Protein AF-A0A7M4A4P8-F1 (afdb_monomer)

Structure (mmCIF, N/CA/C/O backbone):
data_AF-A0A7M4A4P8-F1
#
_entry.id   AF-A0A7M4A4P8-F1
#
loop_
_atom_site.group_PDB
_atom_site.id
_atom_site.type_symbol
_atom_site.label_atom_id
_atom_site.label_alt_id
_atom_site.label_comp_id
_atom_site.label_asym_id
_atom_site.label_entity_id
_atom_site.label_seq_id
_atom_site.pdbx_PDB_ins_code
_atom_site.Cartn_x
_atom_site.Cartn_y
_atom_site.Cartn_z
_atom_site.occupancy
_atom_site.B_iso_or_equiv
_atom_site.auth_seq_id
_atom_site.auth_comp_id
_atom_site.auth_asym_id
_atom_site.auth_atom_id
_atom_site.pdbx_PDB_model_num
ATOM 1 N N . MET A 1 1 ? 19.302 17.630 -43.614 1.00 51.66 1 MET A N 1
ATOM 2 C CA . MET A 1 1 ? 19.134 16.888 -42.346 1.00 51.66 1 MET A CA 1
ATOM 3 C C . MET A 1 1 ? 17.938 15.972 -42.506 1.00 51.66 1 MET A C 1
ATOM 5 O O . MET A 1 1 ? 16.911 16.423 -42.984 1.00 51.66 1 MET A O 1
ATOM 9 N N . SER A 1 2 ? 18.092 14.691 -42.199 1.00 60.69 2 SER A N 1
ATOM 10 C CA . SER A 1 2 ? 16.997 13.714 -42.150 1.00 60.69 2 SER A CA 1
ATOM 11 C C . SER A 1 2 ? 16.002 14.070 -41.037 1.00 60.69 2 SER A C 1
ATOM 13 O O . SER A 1 2 ? 16.443 14.353 -39.924 1.00 60.69 2 SER A O 1
ATOM 15 N N . GLU A 1 3 ? 14.698 14.043 -41.323 1.00 69.69 3 GLU A N 1
ATOM 16 C CA . GLU A 1 3 ? 13.642 14.359 -40.349 1.00 69.69 3 GLU A CA 1
ATOM 17 C C . GLU A 1 3 ? 13.653 13.395 -39.151 1.00 69.69 3 GLU A C 1
ATOM 19 O O . GLU A 1 3 ? 13.745 12.174 -39.310 1.00 69.69 3 GLU A O 1
ATOM 24 N N . ILE A 1 4 ? 13.551 13.948 -37.939 1.00 71.44 4 ILE A N 1
ATOM 25 C CA . ILE A 1 4 ? 13.450 13.174 -36.697 1.00 71.44 4 ILE A CA 1
ATOM 26 C C . ILE A 1 4 ? 11.991 12.739 -36.529 1.00 71.44 4 ILE A C 1
ATOM 28 O O . ILE A 1 4 ? 11.091 13.575 -36.445 1.00 71.44 4 ILE A O 1
ATOM 32 N N . LYS A 1 5 ? 11.753 11.425 -36.483 1.00 74.25 5 LYS A N 1
ATOM 33 C CA . LYS A 1 5 ? 10.412 10.851 -36.317 1.00 74.25 5 LYS A CA 1
ATOM 34 C C . LYS A 1 5 ? 10.069 10.729 -34.830 1.00 74.25 5 LYS A C 1
ATOM 36 O O . LYS A 1 5 ? 10.803 10.086 -34.083 1.00 74.25 5 LYS A O 1
ATOM 41 N N . PHE A 1 6 ? 8.939 11.302 -34.428 1.00 75.44 6 PHE A N 1
ATOM 42 C CA . PHE A 1 6 ? 8.407 11.244 -33.061 1.00 75.44 6 PHE A CA 1
ATOM 43 C C . PHE A 1 6 ? 7.234 10.261 -32.974 1.00 75.44 6 PHE A C 1
ATOM 45 O O . PHE A 1 6 ? 6.505 10.081 -33.954 1.00 75.44 6 PHE A O 1
ATOM 52 N N . ARG A 1 7 ? 7.026 9.630 -31.812 1.00 73.69 7 ARG A N 1
ATOM 53 C CA . ARG A 1 7 ? 5.779 8.895 -31.533 1.00 73.69 7 ARG A CA 1
ATOM 54 C C . ARG A 1 7 ? 4.664 9.877 -31.170 1.00 73.69 7 ARG A C 1
ATOM 56 O O . ARG A 1 7 ? 4.931 10.985 -30.720 1.00 73.69 7 ARG A O 1
ATOM 63 N N . LYS A 1 8 ? 3.404 9.463 -31.341 1.00 73.75 8 LYS A N 1
ATOM 64 C CA . LYS A 1 8 ? 2.237 10.300 -31.000 1.00 73.75 8 LYS A CA 1
ATOM 65 C C . LYS A 1 8 ? 2.148 10.636 -29.503 1.00 73.75 8 LYS A C 1
ATOM 67 O O . LYS A 1 8 ? 1.607 11.680 -29.172 1.00 73.75 8 LYS A O 1
ATOM 72 N N . SER A 1 9 ? 2.682 9.773 -28.637 1.00 71.81 9 SER A N 1
ATOM 73 C CA . SER A 1 9 ? 2.728 9.954 -27.181 1.00 71.81 9 SER A CA 1
ATOM 74 C C . SER A 1 9 ? 3.993 10.658 -26.675 1.00 71.81 9 SER A C 1
ATOM 76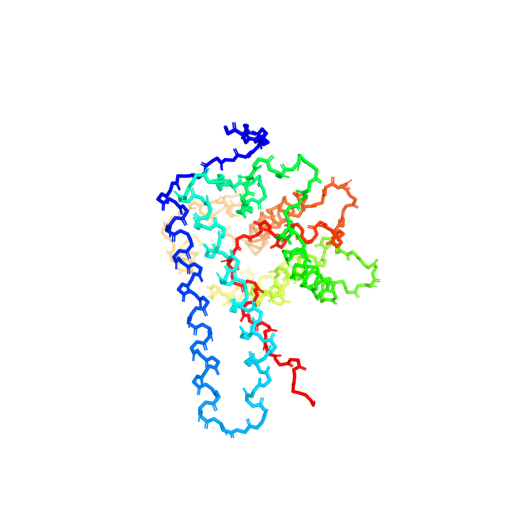 O O . SER A 1 9 ? 4.110 10.891 -25.478 1.00 71.81 9 SER A O 1
ATOM 78 N N . ASP A 1 10 ? 4.949 10.993 -27.550 1.00 78.50 10 ASP A N 1
ATOM 79 C CA . ASP A 1 10 ? 6.195 11.637 -27.131 1.00 78.50 10 ASP A CA 1
ATOM 80 C C . ASP A 1 10 ? 5.931 13.117 -26.785 1.00 78.50 10 ASP A C 1
ATOM 82 O O . ASP A 1 10 ? 5.625 13.931 -27.665 1.00 78.50 10 ASP A O 1
ATOM 86 N N . LYS A 1 11 ? 6.125 13.498 -25.519 1.00 84.75 11 LYS A N 1
ATOM 87 C CA . LYS A 1 11 ? 6.148 14.905 -25.104 1.00 84.75 11 LYS A CA 1
ATOM 88 C C . LYS A 1 11 ? 7.543 15.472 -25.344 1.00 84.75 11 LYS A C 1
ATOM 90 O O . LYS A 1 11 ? 8.511 15.054 -24.713 1.00 84.75 11 LYS A O 1
ATOM 95 N N . LYS A 1 12 ? 7.664 16.437 -26.257 1.00 84.31 12 LYS A N 1
ATOM 96 C CA . LYS A 1 12 ? 8.940 17.120 -26.520 1.00 84.31 12 LYS A CA 1
ATOM 97 C C . LYS A 1 12 ? 9.351 17.951 -25.313 1.00 84.31 12 LYS A C 1
ATOM 99 O O . LYS A 1 12 ? 8.560 18.763 -24.841 1.00 84.31 12 LYS A O 1
ATOM 104 N N . MET A 1 13 ? 10.590 17.774 -24.870 1.00 80.19 13 MET A N 1
ATOM 105 C CA . MET A 1 13 ? 11.168 18.611 -23.828 1.00 80.19 13 MET A CA 1
ATOM 106 C C . MET A 1 13 ? 11.807 19.855 -24.433 1.00 80.19 13 MET A C 1
ATOM 108 O O . MET A 1 13 ? 12.412 19.816 -25.509 1.00 80.19 13 MET A O 1
ATOM 112 N N . THR A 1 14 ? 11.708 20.965 -23.717 1.00 84.12 14 THR A N 1
ATOM 113 C CA . THR A 1 14 ? 12.471 22.172 -24.032 1.00 84.12 14 THR A CA 1
ATOM 114 C C . THR A 1 14 ? 13.930 22.012 -23.606 1.00 84.12 14 THR A C 1
ATOM 116 O O . THR A 1 14 ? 14.261 21.244 -22.702 1.00 84.12 14 THR A O 1
ATOM 119 N N . THR A 1 15 ? 14.836 22.775 -24.221 1.00 80.56 15 THR A N 1
ATOM 120 C CA . THR A 1 15 ? 16.262 22.772 -23.846 1.00 80.56 15 THR A CA 1
ATOM 121 C C . THR A 1 15 ? 16.474 23.100 -22.367 1.00 80.56 15 THR A C 1
ATOM 123 O O . THR A 1 15 ? 17.370 22.541 -21.741 1.00 80.56 15 THR A O 1
ATOM 126 N N . PHE A 1 16 ? 15.631 23.964 -21.796 1.00 80.56 16 PHE A N 1
ATOM 127 C CA . PHE A 1 16 ? 15.693 24.330 -20.384 1.00 80.56 16 PHE A CA 1
ATOM 128 C C . PHE A 1 16 ? 15.278 23.176 -19.460 1.00 80.56 16 PHE A C 1
ATOM 130 O O . PHE A 1 16 ? 15.964 22.911 -18.477 1.00 80.56 16 PHE A O 1
ATOM 137 N N . GLU A 1 17 ? 14.207 22.452 -19.795 1.00 79.94 17 GLU A N 1
ATOM 138 C CA . GLU A 1 17 ? 13.764 21.273 -19.035 1.00 79.94 17 GLU A CA 1
ATOM 139 C C . GLU A 1 17 ? 14.811 20.157 -19.068 1.00 79.94 17 GLU A C 1
ATOM 141 O O . GLU A 1 17 ? 15.148 19.607 -18.022 1.00 79.94 17 GLU A O 1
ATOM 146 N N . VAL A 1 18 ? 15.387 19.882 -20.247 1.00 81.31 18 VAL A N 1
ATOM 147 C CA . VAL A 1 18 ? 16.486 18.913 -20.400 1.00 81.31 18 VAL A CA 1
ATOM 148 C C . VAL A 1 18 ? 17.671 19.316 -19.530 1.00 81.31 18 VAL A C 1
ATOM 150 O O . VAL A 1 18 ? 18.189 18.496 -18.785 1.00 81.31 18 VAL A O 1
ATOM 153 N N . MET A 1 19 ? 18.081 20.585 -19.580 1.00 79.81 19 MET A N 1
ATOM 154 C CA . MET A 1 19 ? 19.208 21.080 -18.790 1.00 79.81 19 MET A CA 1
ATOM 155 C C . MET A 1 19 ? 18.955 20.956 -17.284 1.00 79.81 19 MET A C 1
ATOM 157 O O . MET A 1 19 ? 19.824 20.464 -16.570 1.00 79.81 19 MET A O 1
ATOM 161 N N . LYS A 1 20 ? 17.773 21.367 -16.804 1.00 79.62 20 LYS A N 1
ATOM 162 C CA . LYS A 1 20 ? 17.406 21.295 -15.383 1.00 79.62 20 LYS A CA 1
ATOM 163 C C . LYS A 1 20 ? 17.422 19.851 -14.882 1.00 79.62 20 LYS A C 1
ATOM 165 O O . LYS A 1 20 ? 18.032 19.569 -13.859 1.00 79.62 20 LYS A O 1
ATOM 170 N N . GLN A 1 21 ? 16.792 18.943 -15.621 1.00 77.44 21 GLN A N 1
ATOM 171 C CA . GLN A 1 21 ? 16.672 17.544 -15.223 1.00 77.44 21 GLN A CA 1
ATOM 172 C C . GLN A 1 21 ? 18.013 16.803 -15.314 1.00 77.44 21 GLN A C 1
ATOM 174 O O . GLN A 1 21 ? 18.387 16.100 -14.376 1.00 77.44 21 GLN A O 1
ATOM 179 N N . THR A 1 22 ? 18.790 17.015 -16.383 1.00 79.12 22 THR A N 1
ATOM 180 C CA . THR A 1 22 ? 20.153 16.473 -16.490 1.00 79.12 22 THR A CA 1
ATOM 181 C C . THR A 1 22 ? 21.038 16.990 -15.357 1.00 79.12 22 THR A C 1
ATOM 183 O O . THR A 1 22 ? 21.803 16.214 -14.792 1.00 79.12 22 THR A O 1
ATOM 186 N N . PHE A 1 23 ? 20.922 18.268 -14.980 1.00 81.56 23 PHE A N 1
ATOM 187 C CA . PHE A 1 23 ? 21.681 18.837 -13.864 1.00 81.56 23 PHE A CA 1
ATOM 188 C C . PHE A 1 23 ? 21.339 18.164 -12.529 1.00 81.56 23 PHE A C 1
ATOM 190 O O . PHE A 1 23 ? 22.249 17.836 -11.774 1.00 81.56 23 PHE A O 1
ATOM 197 N N . THR A 1 24 ? 20.058 17.890 -12.264 1.00 79.75 24 THR A N 1
ATOM 198 C CA . THR A 1 24 ? 19.637 17.149 -11.065 1.00 79.75 24 THR A CA 1
ATOM 199 C C . THR A 1 24 ? 20.246 15.746 -11.022 1.00 79.75 24 THR A C 1
ATOM 201 O O . THR A 1 24 ? 20.835 15.380 -10.010 1.00 79.75 24 THR A O 1
ATOM 204 N N . PHE A 1 25 ? 20.187 14.980 -12.117 1.00 79.88 25 PHE A N 1
ATOM 205 C CA . PHE A 1 25 ? 20.793 13.641 -12.162 1.00 79.88 25 PHE A CA 1
ATOM 206 C C . PHE A 1 25 ? 22.314 13.673 -11.996 1.00 79.88 25 PHE A C 1
ATOM 208 O O . PHE A 1 25 ? 22.864 12.857 -11.263 1.00 79.88 25 PHE A O 1
ATOM 215 N N . VAL A 1 26 ? 22.993 14.626 -12.642 1.00 83.88 26 VAL A N 1
ATOM 216 C CA . VAL A 1 26 ? 24.443 14.823 -12.486 1.00 83.88 26 VAL A CA 1
ATOM 217 C C . VAL A 1 26 ? 24.780 15.121 -11.028 1.00 83.88 26 VAL A C 1
ATOM 219 O O . VAL A 1 26 ? 25.694 14.517 -10.484 1.00 83.88 26 VAL A O 1
ATOM 222 N N . PHE A 1 27 ? 24.030 16.019 -10.386 1.00 82.88 27 PHE A N 1
ATOM 223 C CA . PHE A 1 27 ? 24.245 16.387 -8.991 1.00 82.88 27 PHE A CA 1
ATOM 224 C C . PHE A 1 27 ? 24.101 15.184 -8.051 1.00 82.88 27 PHE A C 1
ATOM 226 O O . PHE A 1 27 ? 24.990 14.943 -7.239 1.00 82.88 27 PHE A O 1
ATOM 233 N N . VAL A 1 28 ? 23.033 14.396 -8.211 1.00 85.25 28 VAL A N 1
ATOM 234 C CA . VAL A 1 28 ? 22.795 13.190 -7.405 1.00 85.25 28 VAL A CA 1
ATOM 235 C C . VAL A 1 28 ? 23.903 12.156 -7.617 1.00 85.25 28 VAL A C 1
ATOM 237 O O . VAL A 1 28 ? 24.493 11.696 -6.645 1.00 85.25 28 VAL A O 1
ATOM 240 N N . ILE A 1 29 ? 24.250 11.835 -8.869 1.00 84.75 29 ILE A N 1
ATOM 241 C CA . ILE A 1 29 ? 25.308 10.855 -9.170 1.00 84.75 29 ILE A CA 1
ATOM 242 C C . ILE A 1 29 ? 26.659 11.311 -8.599 1.00 84.75 29 ILE A C 1
ATOM 244 O O . ILE A 1 29 ? 27.359 10.509 -7.989 1.00 84.75 29 ILE A O 1
ATOM 248 N N . CYS A 1 30 ? 26.996 12.599 -8.708 1.00 83.00 30 CYS A N 1
ATOM 249 C CA . CYS A 1 30 ? 28.225 13.144 -8.131 1.00 83.00 30 CYS A CA 1
ATOM 250 C C . CYS A 1 30 ? 28.273 13.028 -6.600 1.00 83.00 30 CYS A C 1
ATOM 252 O O . CYS A 1 30 ? 29.355 12.821 -6.056 1.00 83.00 30 CYS A O 1
ATOM 254 N N . ILE A 1 31 ? 27.138 13.160 -5.901 1.00 86.62 31 ILE A N 1
ATOM 255 C CA . ILE A 1 31 ? 27.079 12.951 -4.445 1.00 86.62 31 ILE A CA 1
ATOM 256 C C . ILE A 1 31 ? 27.398 11.494 -4.111 1.00 86.62 31 ILE A C 1
ATOM 258 O O . ILE A 1 31 ? 28.231 11.247 -3.242 1.00 86.62 31 ILE A O 1
ATOM 262 N N . PHE A 1 32 ? 26.785 10.541 -4.815 1.00 83.75 32 PHE A N 1
ATOM 263 C CA . PHE A 1 32 ? 27.052 9.117 -4.602 1.00 83.75 32 PHE A CA 1
ATOM 264 C C . PHE A 1 32 ? 28.504 8.750 -4.928 1.00 83.75 32 PHE A C 1
ATOM 266 O O . PHE A 1 32 ? 29.163 8.102 -4.117 1.00 83.75 32 PHE A O 1
ATOM 273 N N . ASP A 1 33 ? 29.039 9.222 -6.056 1.00 82.88 33 ASP A N 1
ATOM 274 C CA . ASP A 1 33 ? 30.441 9.003 -6.428 1.00 82.88 33 ASP A CA 1
ATOM 275 C C . ASP A 1 33 ? 31.403 9.614 -5.392 1.00 82.88 33 ASP A C 1
ATOM 277 O O . ASP A 1 33 ? 32.397 8.986 -5.021 1.00 82.88 33 ASP A O 1
ATOM 281 N N . PHE A 1 34 ? 31.095 10.806 -4.864 1.00 83.88 34 PHE A N 1
ATOM 282 C CA . PHE A 1 34 ? 31.870 11.431 -3.788 1.00 83.88 34 PHE A CA 1
ATOM 283 C C . PHE A 1 34 ? 31.789 10.633 -2.483 1.00 83.88 34 PHE A C 1
ATOM 285 O O . PHE A 1 34 ? 32.808 10.429 -1.829 1.00 83.88 34 PHE A O 1
ATOM 292 N N . MET A 1 35 ? 30.608 10.136 -2.121 1.00 84.94 35 MET A N 1
ATOM 293 C CA . MET A 1 35 ? 30.410 9.311 -0.930 1.00 84.94 35 MET A CA 1
ATOM 294 C C . MET A 1 35 ? 31.231 8.015 -1.007 1.00 84.94 35 MET A C 1
ATOM 296 O O . MET A 1 35 ? 31.965 7.698 -0.070 1.00 84.94 35 MET A O 1
ATOM 300 N N . PHE A 1 36 ? 31.197 7.311 -2.144 1.00 81.12 36 PHE A N 1
ATOM 301 C CA . PHE A 1 36 ? 32.015 6.111 -2.358 1.00 81.12 36 PHE A CA 1
ATOM 302 C C . PHE A 1 36 ? 33.517 6.417 -2.361 1.00 81.12 36 PHE A C 1
ATOM 304 O O . PHE A 1 36 ? 34.312 5.623 -1.858 1.00 81.12 36 PHE A O 1
ATOM 311 N N . TYR A 1 37 ? 33.918 7.575 -2.888 1.00 81.62 37 TYR A N 1
ATOM 312 C CA . TYR A 1 37 ? 35.309 8.019 -2.863 1.00 81.62 37 TYR A CA 1
ATOM 313 C C . TYR A 1 37 ? 35.806 8.334 -1.444 1.00 81.62 37 TYR A C 1
ATOM 315 O O . TYR A 1 37 ? 36.918 7.948 -1.083 1.00 81.62 37 TYR A O 1
ATOM 323 N N . MET A 1 38 ? 34.988 8.998 -0.625 1.00 79.50 38 MET A N 1
ATOM 324 C CA . MET A 1 38 ? 35.332 9.299 0.769 1.00 79.50 38 MET A CA 1
ATOM 325 C C . MET A 1 38 ? 35.467 8.017 1.596 1.00 79.50 38 MET A C 1
ATOM 327 O O . MET A 1 38 ? 36.459 7.861 2.303 1.00 79.50 38 MET A O 1
ATOM 331 N N . MET A 1 39 ? 34.552 7.061 1.417 1.00 77.44 39 MET A N 1
ATOM 332 C CA . MET A 1 39 ? 34.635 5.735 2.041 1.00 77.44 39 MET A CA 1
ATOM 333 C C . MET A 1 39 ? 35.921 4.985 1.648 1.00 77.44 39 MET A C 1
ATOM 335 O O . MET A 1 39 ? 36.560 4.348 2.485 1.00 77.44 39 MET A O 1
ATOM 339 N N . TYR A 1 40 ? 36.359 5.102 0.389 1.00 77.88 40 TYR A N 1
ATOM 340 C CA . TYR A 1 40 ? 37.633 4.529 -0.049 1.00 77.88 40 TYR A CA 1
ATOM 341 C C . TYR A 1 40 ? 38.840 5.140 0.683 1.00 77.88 40 TYR A C 1
ATOM 343 O O . TYR A 1 40 ? 39.731 4.402 1.112 1.00 77.88 40 TYR A O 1
ATOM 351 N N . ILE A 1 41 ? 38.869 6.470 0.840 1.00 77.19 41 ILE A N 1
ATOM 352 C CA . ILE A 1 41 ? 39.958 7.172 1.539 1.00 77.19 41 ILE A CA 1
ATOM 353 C C . ILE A 1 41 ? 40.009 6.800 3.023 1.00 77.19 41 ILE A C 1
ATOM 355 O O . ILE A 1 41 ? 41.104 6.685 3.573 1.00 77.19 41 ILE A O 1
ATOM 359 N N . GLU A 1 42 ? 38.854 6.631 3.662 1.00 76.25 42 GLU A N 1
ATOM 360 C CA . GLU A 1 42 ? 38.759 6.407 5.105 1.00 76.25 42 GLU A CA 1
ATOM 361 C C . GLU A 1 42 ? 39.199 4.994 5.515 1.00 76.25 42 GLU A C 1
ATOM 363 O O . GLU A 1 42 ? 39.948 4.838 6.478 1.00 76.25 42 GLU A O 1
ATOM 368 N N . GLU A 1 43 ? 38.816 3.966 4.752 1.00 68.88 43 GLU A N 1
ATOM 369 C CA . GLU A 1 43 ? 39.151 2.577 5.089 1.00 68.88 43 GLU A CA 1
ATOM 370 C C . GLU A 1 43 ? 40.473 2.094 4.480 1.00 68.88 43 GLU A C 1
ATOM 372 O O . GLU A 1 43 ? 41.113 1.214 5.052 1.00 68.88 43 GLU A O 1
ATOM 377 N N . GLY A 1 44 ? 40.908 2.628 3.329 1.00 61.97 44 GLY A N 1
ATOM 378 C CA . GLY A 1 44 ? 42.218 2.336 2.717 1.00 61.97 44 GLY A CA 1
ATOM 379 C C . GLY A 1 44 ? 42.526 0.856 2.418 1.00 61.97 44 GLY A C 1
ATOM 380 O O . GLY A 1 44 ? 43.668 0.518 2.096 1.00 61.97 44 GLY A O 1
ATOM 381 N N . THR A 1 45 ? 41.541 -0.040 2.532 1.00 66.88 45 THR A N 1
ATOM 382 C CA . THR A 1 45 ? 41.674 -1.487 2.315 1.00 66.88 45 THR A CA 1
ATOM 383 C C . THR A 1 45 ? 41.160 -1.893 0.934 1.00 66.88 45 THR A C 1
ATOM 385 O O . THR A 1 45 ? 40.385 -1.192 0.294 1.00 66.88 45 THR A O 1
ATOM 388 N N . THR A 1 46 ? 41.552 -3.070 0.441 1.00 62.19 46 THR A N 1
ATOM 389 C CA . THR A 1 46 ? 41.052 -3.589 -0.846 1.00 62.19 46 THR A CA 1
ATOM 390 C C . THR A 1 46 ? 39.545 -3.876 -0.847 1.00 62.19 46 THR A C 1
ATOM 392 O O . THR A 1 46 ? 38.961 -3.990 -1.922 1.00 62.19 46 THR A O 1
ATOM 395 N N . ALA A 1 47 ? 38.911 -3.973 0.327 1.00 63.75 47 ALA A N 1
ATOM 396 C CA . ALA A 1 47 ? 37.469 -4.164 0.471 1.00 63.75 47 ALA A CA 1
ATOM 397 C C . ALA A 1 47 ? 36.669 -2.895 0.118 1.00 63.75 47 ALA A C 1
ATOM 399 O O . ALA A 1 47 ? 35.621 -3.001 -0.517 1.00 63.75 47 ALA A O 1
ATOM 400 N N . SER A 1 48 ? 37.199 -1.700 0.405 1.00 64.31 48 SER A N 1
ATOM 401 C CA . SER A 1 48 ? 36.532 -0.424 0.093 1.00 64.31 48 SER A CA 1
ATOM 402 C C . SER A 1 48 ? 36.530 -0.083 -1.407 1.00 64.31 48 SER A C 1
ATOM 404 O O . SER A 1 48 ? 35.792 0.792 -1.858 1.00 64.31 48 SER A O 1
ATOM 406 N N . LEU A 1 49 ? 37.293 -0.825 -2.221 1.00 65.25 49 LEU A N 1
ATOM 407 C CA . LEU A 1 49 ? 37.235 -0.757 -3.686 1.00 65.25 49 LEU A CA 1
ATOM 408 C C . LEU A 1 49 ? 35.994 -1.446 -4.268 1.00 65.25 49 LEU A C 1
ATOM 410 O O . LEU A 1 49 ? 35.602 -1.126 -5.392 1.00 65.25 49 LEU A O 1
ATOM 414 N N . ILE A 1 50 ? 35.376 -2.386 -3.542 1.00 73.50 50 ILE A N 1
ATOM 415 C CA . ILE A 1 50 ? 34.253 -3.180 -4.060 1.00 73.50 50 ILE A CA 1
ATOM 416 C C . ILE A 1 50 ? 33.060 -2.275 -4.406 1.00 73.50 50 ILE A C 1
ATOM 418 O O . ILE A 1 50 ? 32.612 -2.334 -5.552 1.00 73.50 50 ILE A O 1
ATOM 422 N N . PRO A 1 51 ? 32.585 -1.371 -3.528 1.00 71.94 51 PRO A N 1
ATOM 423 C CA . PRO A 1 51 ? 31.449 -0.507 -3.860 1.00 71.94 51 PRO A CA 1
ATOM 424 C C . PRO A 1 51 ? 31.782 0.518 -4.953 1.00 71.94 51 PRO A C 1
ATOM 426 O O . PRO A 1 51 ? 30.943 0.818 -5.801 1.00 71.94 51 PRO A O 1
ATOM 429 N N . MET A 1 52 ? 33.028 1.003 -5.010 1.00 71.50 52 MET A N 1
ATOM 430 C CA . MET A 1 52 ? 33.478 1.906 -6.075 1.00 71.50 52 MET A CA 1
ATOM 431 C C . MET A 1 52 ? 33.436 1.224 -7.454 1.00 71.50 52 MET A C 1
ATOM 433 O O . MET A 1 52 ? 33.021 1.828 -8.442 1.00 71.50 52 MET A O 1
ATOM 437 N N . ILE A 1 53 ? 33.844 -0.045 -7.535 1.00 75.19 53 ILE A N 1
ATOM 438 C CA . ILE A 1 53 ? 33.862 -0.810 -8.790 1.00 75.19 53 ILE A CA 1
ATOM 439 C C . ILE A 1 53 ? 32.456 -1.278 -9.172 1.00 75.19 53 ILE A C 1
ATOM 441 O O . ILE A 1 53 ? 32.073 -1.172 -10.336 1.00 75.19 53 ILE A O 1
ATOM 445 N N . VAL A 1 54 ? 31.693 -1.799 -8.210 1.00 75.62 54 VAL A N 1
ATOM 446 C CA . VAL A 1 54 ? 30.370 -2.390 -8.455 1.00 75.62 54 VAL A CA 1
ATOM 447 C C . VAL A 1 54 ? 29.310 -1.317 -8.694 1.00 75.62 54 VAL A C 1
ATOM 449 O O . VAL A 1 54 ? 28.483 -1.491 -9.583 1.00 75.62 54 VAL A O 1
ATOM 452 N N . CYS A 1 55 ? 29.347 -0.205 -7.958 1.00 74.94 55 CYS A N 1
ATOM 453 C CA . CYS A 1 55 ? 28.323 0.840 -8.025 1.00 74.94 55 CYS A CA 1
ATOM 454 C C . CYS A 1 55 ? 28.844 2.118 -8.694 1.00 74.94 55 CYS A C 1
ATOM 456 O O . CYS A 1 55 ? 28.192 2.642 -9.595 1.00 74.94 55 CYS A O 1
ATOM 458 N N . GLY A 1 56 ? 30.039 2.585 -8.320 1.00 78.56 56 GLY A N 1
ATOM 459 C CA . GLY A 1 56 ? 30.612 3.829 -8.853 1.00 78.56 56 GLY A CA 1
ATOM 460 C C . GLY A 1 56 ? 30.884 3.782 -10.361 1.00 78.56 56 GLY A C 1
ATOM 461 O O . GLY A 1 56 ? 30.450 4.661 -11.103 1.00 78.56 56 GLY A O 1
ATOM 462 N N . LEU A 1 57 ? 31.539 2.727 -10.867 1.00 80.62 57 LEU A N 1
ATOM 463 C CA . LEU A 1 57 ? 31.840 2.623 -12.306 1.00 80.62 57 LEU A CA 1
ATOM 464 C C . LEU A 1 57 ? 30.573 2.604 -13.187 1.00 80.62 57 LEU A C 1
ATOM 466 O O . LEU A 1 57 ? 30.541 3.352 -14.171 1.00 80.62 57 LEU A O 1
ATOM 470 N N . PRO A 1 58 ? 29.516 1.822 -12.881 1.00 83.25 58 PRO A N 1
ATOM 471 C CA . PRO A 1 58 ? 28.254 1.925 -13.611 1.00 83.25 58 PRO A CA 1
ATOM 472 C C . PRO A 1 58 ? 27.599 3.305 -13.524 1.00 83.25 58 PRO A C 1
ATOM 474 O O . PRO A 1 58 ? 27.143 3.805 -14.553 1.00 83.25 58 PRO A O 1
ATOM 477 N N . LEU A 1 59 ? 27.585 3.947 -12.350 1.00 80.94 59 LEU A N 1
ATOM 478 C CA . LEU A 1 59 ? 27.013 5.288 -12.171 1.00 80.94 59 LEU A CA 1
ATOM 479 C C . LEU A 1 59 ? 27.749 6.341 -13.008 1.00 80.94 59 LEU A C 1
ATOM 481 O O . LEU A 1 59 ? 27.123 7.102 -13.749 1.00 80.94 59 LEU A O 1
ATOM 485 N N . SER A 1 60 ? 29.079 6.308 -13.001 1.00 81.94 60 SER A N 1
ATOM 486 C CA . SER A 1 60 ? 29.927 7.149 -13.849 1.00 81.94 60 SER A CA 1
ATOM 487 C C . SER A 1 60 ? 29.692 6.905 -15.351 1.00 81.94 60 SER A C 1
ATOM 489 O O . SER A 1 60 ? 29.668 7.847 -16.151 1.00 81.94 60 SER A O 1
ATOM 491 N N . LEU A 1 61 ? 29.469 5.654 -15.774 1.00 84.38 61 LEU A N 1
ATOM 492 C CA . LEU A 1 61 ? 29.110 5.340 -17.164 1.00 84.38 61 LEU A CA 1
ATOM 493 C C . LEU A 1 61 ? 27.721 5.876 -17.533 1.00 84.38 61 LEU A C 1
ATOM 495 O O . LEU A 1 61 ? 27.547 6.413 -18.630 1.00 84.38 61 LEU A O 1
ATOM 499 N N . ILE A 1 62 ? 26.745 5.775 -16.628 1.00 81.88 62 ILE A N 1
ATOM 500 C CA . ILE A 1 62 ? 25.403 6.346 -16.804 1.00 81.88 62 ILE A CA 1
ATOM 501 C C . ILE A 1 62 ? 25.496 7.867 -16.950 1.00 81.88 62 ILE A C 1
ATOM 503 O O . ILE A 1 62 ? 24.907 8.424 -17.877 1.00 81.88 62 ILE A O 1
ATOM 507 N N . LEU A 1 63 ? 26.298 8.532 -16.117 1.00 82.94 63 LEU A N 1
ATOM 508 C CA . LEU A 1 63 ? 26.552 9.968 -16.200 1.00 82.94 63 LEU A CA 1
ATOM 509 C C . LEU A 1 63 ? 27.112 10.376 -17.571 1.00 82.94 63 LEU A C 1
ATOM 511 O O . LEU A 1 63 ? 26.597 11.303 -18.203 1.00 82.94 63 LEU A O 1
ATOM 515 N N . LEU A 1 64 ? 28.114 9.654 -18.085 1.00 83.94 64 LEU A N 1
ATOM 516 C CA . LEU A 1 64 ? 28.660 9.895 -19.426 1.00 83.94 64 LEU A CA 1
ATOM 517 C C . LEU A 1 64 ? 27.602 9.712 -20.517 1.00 83.94 64 LEU A C 1
ATOM 519 O O . LEU A 1 64 ? 27.520 10.512 -21.456 1.00 83.94 64 LEU A O 1
ATOM 523 N N . VAL A 1 65 ? 26.756 8.689 -20.400 1.00 84.31 65 VAL A N 1
ATOM 524 C CA . VAL A 1 65 ? 25.642 8.495 -21.332 1.00 84.31 65 VAL A CA 1
ATOM 525 C C . VAL A 1 65 ? 24.686 9.688 -21.259 1.00 84.31 65 VAL A C 1
ATOM 527 O O . VAL A 1 65 ? 24.432 10.297 -22.295 1.00 84.31 65 VAL A O 1
ATOM 530 N N . LEU A 1 66 ? 24.224 10.101 -20.078 1.00 83.00 66 LEU A N 1
ATOM 531 C CA . LEU A 1 66 ? 23.299 11.233 -19.910 1.00 83.00 66 LEU A CA 1
ATOM 532 C C . LEU A 1 66 ? 23.860 12.548 -20.468 1.00 83.00 66 LEU A C 1
ATOM 534 O O . LEU A 1 66 ? 23.160 13.273 -21.186 1.00 83.00 66 LEU A O 1
ATOM 538 N N . LEU A 1 67 ? 25.140 12.830 -20.215 1.00 83.81 67 LEU A N 1
ATOM 539 C CA . LEU A 1 67 ? 25.827 14.006 -20.749 1.00 83.81 67 LEU A CA 1
ATOM 540 C C . LEU A 1 67 ? 25.917 13.953 -22.277 1.00 83.81 67 LEU A C 1
ATOM 542 O O . LEU A 1 67 ? 25.586 14.929 -22.949 1.00 83.81 67 LEU A O 1
ATOM 546 N N . THR A 1 68 ? 26.282 12.807 -22.860 1.00 84.12 68 THR A N 1
ATOM 547 C CA . THR A 1 68 ? 26.347 12.673 -24.327 1.00 84.12 68 THR A CA 1
ATOM 548 C C . THR A 1 68 ? 24.974 12.779 -24.998 1.00 84.12 68 THR A C 1
ATOM 550 O O . THR A 1 68 ? 24.885 13.348 -26.089 1.00 84.12 68 THR A O 1
ATOM 553 N N . GLN A 1 69 ? 23.893 12.291 -24.372 1.00 82.62 69 GLN A N 1
ATOM 554 C CA . GLN A 1 69 ? 22.522 12.476 -24.878 1.00 82.62 69 GLN A CA 1
ATOM 555 C C . GLN A 1 69 ? 22.101 13.951 -24.816 1.00 82.62 69 GLN A C 1
ATOM 557 O O . GLN A 1 69 ? 21.592 14.494 -25.797 1.00 82.62 69 GLN A O 1
ATOM 562 N N . SER A 1 70 ? 22.390 14.624 -23.701 1.00 82.94 70 SER A N 1
ATOM 563 C CA . SER A 1 70 ? 22.082 16.047 -23.502 1.00 82.94 70 SER A CA 1
ATOM 564 C C . SER A 1 70 ? 22.849 16.941 -24.481 1.00 82.94 70 SER A C 1
ATOM 566 O O . SER A 1 70 ? 22.290 17.874 -25.054 1.00 82.94 70 SER A O 1
ATOM 568 N N . MET A 1 71 ? 24.109 16.610 -24.767 1.00 81.38 71 MET A N 1
ATOM 569 C CA . MET A 1 71 ? 24.902 17.312 -25.779 1.00 81.38 71 MET A CA 1
ATOM 570 C C . MET A 1 71 ? 24.337 17.125 -27.189 1.00 81.38 71 MET A C 1
ATOM 572 O O . MET A 1 71 ? 24.278 18.081 -27.960 1.00 81.38 71 MET A O 1
ATOM 576 N N . LYS A 1 72 ? 23.861 15.921 -27.536 1.00 82.94 72 LYS A N 1
ATOM 577 C CA . LYS A 1 72 ? 23.185 15.680 -28.825 1.00 82.94 72 LYS A CA 1
ATOM 578 C C . LYS A 1 72 ? 21.882 16.469 -28.952 1.00 82.94 72 LYS A C 1
ATOM 580 O O . LYS A 1 72 ? 21.573 16.910 -30.057 1.00 82.94 72 LYS A O 1
ATOM 585 N N . HIS A 1 73 ? 21.163 16.667 -27.846 1.00 82.38 73 HIS A N 1
ATOM 586 C CA . HIS A 1 73 ? 19.996 17.543 -27.789 1.00 82.38 73 HIS A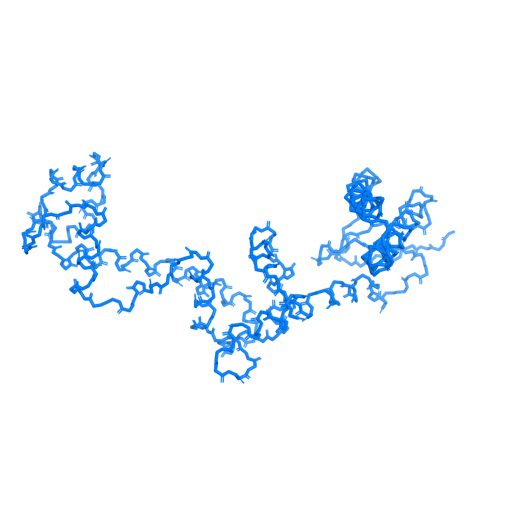 CA 1
ATOM 587 C C . HIS A 1 73 ? 20.357 18.996 -28.101 1.00 82.38 73 HIS A C 1
ATOM 589 O O . HIS A 1 73 ? 19.782 19.615 -28.993 1.00 82.38 73 HIS A O 1
ATOM 595 N N . PHE A 1 74 ? 21.355 19.523 -27.391 1.00 83.31 74 PHE A N 1
ATOM 596 C CA . PHE A 1 74 ? 21.777 20.916 -27.510 1.00 83.31 74 PHE A CA 1
ATOM 597 C C . PHE A 1 74 ? 22.351 21.251 -28.893 1.00 83.31 74 PHE A C 1
ATOM 599 O O . PHE A 1 74 ? 22.082 22.315 -29.440 1.00 83.31 74 PHE A O 1
ATOM 606 N N . LEU A 1 75 ? 23.096 20.319 -29.491 1.00 82.38 75 LEU A N 1
ATOM 607 C CA . LEU A 1 75 ? 23.674 20.467 -30.830 1.00 82.38 75 LEU A CA 1
ATOM 608 C C . LEU A 1 75 ? 22.661 20.237 -31.969 1.00 82.38 75 LEU A C 1
ATOM 610 O O . LEU A 1 75 ? 23.030 20.321 -33.138 1.00 82.38 75 LEU A O 1
ATOM 614 N N . GLY A 1 76 ? 21.399 19.920 -31.653 1.00 78.38 76 GLY A N 1
ATOM 615 C CA . GLY A 1 76 ? 20.344 19.697 -32.646 1.00 78.38 76 GLY A CA 1
ATOM 616 C C . GLY A 1 76 ? 20.464 18.378 -33.417 1.00 78.38 76 GLY A C 1
ATOM 617 O O . GLY A 1 76 ? 19.793 18.190 -34.430 1.00 78.38 76 GLY A O 1
ATOM 618 N N . PHE A 1 77 ? 21.298 17.443 -32.950 1.00 78.88 77 PHE A N 1
ATOM 619 C CA . PHE A 1 77 ? 21.434 16.104 -33.541 1.00 78.88 77 PHE A CA 1
ATOM 620 C C . PHE A 1 77 ? 20.347 15.123 -33.067 1.00 78.88 77 PHE A C 1
ATOM 622 O O . PHE A 1 77 ? 20.238 14.012 -33.595 1.00 78.88 77 PHE A O 1
ATOM 629 N N . GLY A 1 78 ? 19.532 15.518 -32.087 1.00 81.38 78 GLY A N 1
ATOM 630 C CA . GLY A 1 78 ? 18.370 14.774 -31.617 1.00 81.38 78 GLY A CA 1
ATOM 631 C C . GLY A 1 78 ? 17.469 15.622 -30.722 1.00 81.38 78 GLY A C 1
ATOM 632 O O . GLY A 1 78 ? 17.853 16.704 -30.295 1.00 81.38 78 GLY A O 1
ATOM 633 N N . HIS A 1 79 ? 16.272 15.121 -30.432 1.00 82.44 79 HIS A N 1
ATOM 634 C CA . HIS A 1 79 ? 15.324 15.747 -29.512 1.00 82.44 79 HIS A CA 1
ATOM 635 C C . HIS A 1 79 ? 15.036 14.819 -28.334 1.00 82.44 79 HIS A C 1
ATOM 637 O O . HIS A 1 79 ? 14.750 13.639 -28.541 1.00 82.44 79 HIS A O 1
ATOM 643 N N . MET A 1 80 ? 15.118 15.344 -27.111 1.00 82.19 80 MET A N 1
ATOM 644 C CA . MET A 1 80 ? 14.742 14.606 -25.913 1.00 82.19 80 MET A CA 1
ATOM 645 C C . MET A 1 80 ? 13.230 14.666 -25.791 1.00 82.19 80 MET A C 1
ATOM 647 O O . MET A 1 80 ? 12.608 15.719 -25.971 1.00 82.19 80 MET A O 1
ATOM 651 N N . VAL A 1 81 ? 12.644 13.516 -25.513 1.00 82.69 81 VAL A N 1
ATOM 652 C CA . VAL A 1 81 ? 11.213 13.381 -25.300 1.00 82.69 81 VAL A CA 1
ATOM 653 C C . VAL A 1 81 ? 10.969 12.599 -24.027 1.00 82.69 81 VAL A C 1
ATOM 655 O O . VAL A 1 81 ? 11.745 11.703 -23.693 1.00 82.69 81 VAL A O 1
ATOM 658 N N . ILE A 1 82 ? 9.882 12.935 -23.349 1.00 77.94 82 ILE A N 1
ATOM 659 C CA . ILE A 1 82 ? 9.321 12.115 -22.285 1.00 77.94 82 ILE A CA 1
ATOM 660 C C . ILE A 1 82 ? 8.262 11.224 -22.925 1.00 77.94 82 ILE A C 1
ATOM 662 O O . ILE A 1 82 ? 7.400 11.699 -23.672 1.00 77.94 82 ILE A O 1
ATOM 666 N N . THR A 1 83 ? 8.384 9.924 -22.697 1.00 73.25 83 THR A N 1
ATOM 667 C CA . THR A 1 83 ? 7.399 8.930 -23.142 1.00 73.25 83 THR A CA 1
ATOM 668 C C . THR A 1 83 ? 6.194 8.896 -22.195 1.00 73.25 83 THR A C 1
ATOM 670 O O . THR A 1 83 ? 6.229 9.503 -21.128 1.00 73.25 83 THR A O 1
ATOM 673 N N . SER A 1 84 ? 5.121 8.190 -22.569 1.00 65.31 84 SER A N 1
ATOM 674 C CA . SER A 1 84 ? 3.966 7.944 -21.684 1.00 65.31 84 SER A CA 1
ATOM 675 C C . SER A 1 84 ? 4.368 7.340 -20.339 1.00 65.31 84 SER A C 1
ATOM 677 O O . SER A 1 84 ? 3.725 7.608 -19.333 1.00 65.31 84 SER A O 1
ATOM 679 N N . ASP A 1 85 ? 5.473 6.601 -20.333 1.00 62.16 85 ASP A N 1
ATOM 680 C CA . ASP A 1 85 ? 5.980 5.843 -19.192 1.00 62.16 85 ASP A CA 1
ATOM 681 C C . ASP A 1 85 ? 6.946 6.706 -18.349 1.00 62.16 85 ASP A C 1
ATOM 683 O O . ASP A 1 85 ? 7.811 6.202 -17.643 1.00 62.16 85 ASP A O 1
ATOM 687 N N . ASN A 1 86 ? 6.868 8.034 -18.503 1.00 64.25 86 ASN A N 1
ATOM 688 C CA . ASN A 1 86 ? 7.726 9.047 -17.885 1.00 64.25 86 ASN A CA 1
ATOM 689 C C . ASN A 1 86 ? 9.244 8.875 -18.137 1.00 64.25 86 ASN A C 1
ATOM 691 O O . ASN A 1 86 ? 10.068 9.556 -17.525 1.00 64.25 86 ASN A O 1
ATOM 695 N N . GLU A 1 87 ? 9.645 8.013 -19.079 1.00 66.50 87 GLU A N 1
ATOM 696 C CA . GLU A 1 87 ? 11.055 7.830 -19.427 1.00 66.50 87 GLU A CA 1
ATOM 697 C C . GLU A 1 87 ? 11.569 8.943 -20.345 1.00 66.50 87 GLU A C 1
ATOM 699 O O . GLU A 1 87 ? 10.931 9.290 -21.348 1.00 66.50 87 GLU A O 1
ATOM 704 N N . MET A 1 88 ? 12.781 9.423 -20.058 1.00 71.19 88 MET A N 1
ATOM 705 C CA . MET A 1 88 ? 13.502 10.400 -20.871 1.00 71.19 88 MET A CA 1
ATOM 706 C C . MET A 1 88 ? 14.305 9.695 -21.978 1.00 71.19 88 MET A C 1
ATOM 708 O O . MET A 1 88 ? 15.232 8.930 -21.709 1.00 71.19 88 MET A O 1
ATOM 712 N N . VAL A 1 89 ? 13.979 9.958 -23.245 1.00 76.75 89 VAL A N 1
ATOM 713 C CA . VAL A 1 89 ? 14.572 9.258 -24.398 1.00 76.75 89 VAL A CA 1
ATOM 714 C C . VAL A 1 89 ? 15.056 10.253 -25.452 1.00 76.75 89 VAL A C 1
ATOM 716 O O . VAL A 1 89 ? 14.320 11.150 -25.856 1.00 76.75 89 VAL A O 1
ATOM 719 N N . LEU A 1 90 ? 16.280 10.071 -25.965 1.00 81.25 90 LEU A N 1
ATOM 720 C CA . LEU A 1 90 ? 16.750 10.820 -27.136 1.00 81.25 90 LEU A CA 1
ATOM 721 C C . LEU A 1 90 ? 16.203 10.190 -28.424 1.00 81.25 90 LEU A C 1
ATOM 723 O O . LEU A 1 90 ? 16.507 9.039 -28.748 1.00 81.25 90 LEU A O 1
ATOM 727 N N . ARG A 1 91 ? 15.465 10.973 -29.213 1.00 82.25 91 ARG A N 1
ATOM 728 C CA . ARG A 1 91 ? 15.088 10.638 -30.593 1.00 82.25 91 ARG A CA 1
ATOM 729 C C . ARG A 1 91 ? 16.087 11.264 -31.562 1.00 82.25 91 ARG A C 1
ATOM 731 O O . ARG A 1 91 ? 16.292 12.476 -31.549 1.00 82.25 91 ARG A O 1
ATOM 738 N N . THR A 1 92 ? 16.689 10.455 -32.428 1.00 78.88 92 THR A N 1
ATOM 739 C CA . THR A 1 92 ? 17.589 10.906 -33.504 1.00 78.88 92 THR A CA 1
ATOM 740 C C . THR A 1 92 ? 17.033 10.480 -34.861 1.00 78.88 92 THR A C 1
ATOM 742 O O . THR A 1 92 ? 16.110 9.674 -34.953 1.00 78.88 92 THR A O 1
ATOM 745 N N . SER A 1 93 ? 17.605 10.971 -35.958 1.00 70.56 93 SER A N 1
ATOM 746 C CA . SER A 1 93 ? 17.174 10.546 -37.295 1.00 70.56 93 SER A CA 1
ATOM 747 C C . SER A 1 93 ? 17.446 9.068 -37.607 1.00 70.56 93 SER A C 1
ATOM 749 O O . SER A 1 93 ? 16.828 8.511 -38.513 1.00 70.56 93 SER A O 1
ATOM 751 N N . SER A 1 94 ? 18.343 8.419 -36.854 1.00 65.50 94 SER A N 1
ATOM 752 C CA . SER A 1 94 ? 18.636 6.985 -36.960 1.00 65.50 94 SER A CA 1
ATOM 753 C C . SER A 1 94 ? 17.871 6.123 -35.950 1.00 65.50 94 SER A C 1
ATOM 755 O O . SER A 1 94 ? 17.916 4.893 -36.046 1.00 65.50 94 SER A O 1
ATOM 757 N N . SER A 1 95 ? 17.142 6.724 -34.998 1.00 60.88 95 SER A N 1
ATOM 758 C CA . SER A 1 95 ? 16.291 5.977 -34.073 1.00 60.88 95 SER A CA 1
ATOM 759 C C . SER A 1 95 ? 15.019 5.535 -34.802 1.00 60.88 95 SER A C 1
ATOM 761 O O . SER A 1 95 ? 14.016 6.244 -34.834 1.00 60.88 95 SER A O 1
ATOM 763 N N . GLY A 1 96 ? 15.075 4.371 -35.455 1.00 53.12 96 GLY A N 1
ATOM 764 C CA . GLY A 1 96 ? 13.905 3.749 -36.073 1.00 53.12 96 GLY A CA 1
ATOM 765 C C . GLY A 1 96 ? 12.786 3.517 -35.050 1.00 53.12 96 GLY A C 1
ATOM 766 O O . GLY A 1 96 ? 13.058 3.219 -33.887 1.00 53.12 96 GLY A O 1
ATOM 767 N N . MET A 1 97 ? 11.526 3.617 -35.493 1.00 49.94 97 MET A N 1
ATOM 768 C CA . MET A 1 97 ? 10.306 3.548 -34.663 1.00 49.94 97 MET A CA 1
ATOM 769 C C . MET A 1 97 ? 10.205 2.316 -33.733 1.00 49.94 97 MET A C 1
ATOM 771 O O . MET A 1 97 ? 9.419 2.346 -32.785 1.00 49.94 97 MET A O 1
ATOM 775 N N . GLY A 1 98 ? 10.999 1.265 -33.968 1.00 49.16 98 GLY A N 1
ATOM 776 C CA . GLY A 1 98 ? 10.910 -0.030 -33.286 1.00 49.16 98 GLY A CA 1
ATOM 777 C C . GLY A 1 98 ? 11.949 -0.335 -32.201 1.00 49.16 98 GLY A C 1
ATOM 778 O O . GLY A 1 98 ? 11.871 -1.413 -31.627 1.00 49.16 98 GLY A O 1
ATOM 779 N N . LYS A 1 99 ? 12.918 0.540 -31.891 1.00 48.75 99 LYS A N 1
ATOM 780 C CA . LYS A 1 99 ? 13.825 0.280 -30.754 1.00 48.75 99 LYS A CA 1
ATOM 781 C C . LYS A 1 99 ? 13.278 0.950 -29.498 1.00 48.75 99 LYS A C 1
ATOM 783 O O . LYS A 1 99 ? 13.265 2.177 -29.407 1.00 48.75 99 LYS A O 1
ATOM 788 N N . THR A 1 100 ? 12.793 0.139 -28.558 1.00 46.59 100 THR A N 1
ATOM 789 C CA . THR A 1 100 ? 12.599 0.556 -27.166 1.00 46.59 100 THR A CA 1
ATOM 790 C C . THR A 1 100 ? 13.921 1.123 -26.649 1.00 46.59 100 THR A C 1
ATOM 792 O O . THR A 1 100 ? 15.004 0.672 -27.041 1.00 46.59 100 THR A O 1
ATOM 795 N N . SER A 1 101 ? 13.853 2.190 -25.854 1.00 48.34 101 SER A N 1
ATOM 796 C CA . SER A 1 101 ? 15.055 2.780 -25.271 1.00 48.34 101 SER A CA 1
ATOM 797 C C . SER A 1 101 ? 15.777 1.705 -24.457 1.00 48.34 101 SER A C 1
ATOM 799 O O . SER A 1 101 ? 15.132 0.932 -23.748 1.00 48.34 101 SER A O 1
ATOM 801 N N . ARG A 1 102 ? 17.111 1.641 -24.530 1.00 48.19 102 ARG A N 1
ATOM 802 C CA . ARG A 1 102 ? 17.899 0.770 -23.639 1.00 48.19 102 ARG A CA 1
ATOM 803 C C . ARG A 1 102 ? 17.650 1.098 -22.152 1.00 48.19 102 ARG A C 1
ATOM 805 O O . ARG A 1 102 ? 17.927 0.239 -21.326 1.00 48.19 102 ARG A O 1
ATOM 812 N N . SER A 1 103 ? 17.077 2.270 -21.830 1.00 44.81 103 SER A N 1
ATOM 813 C CA . SER A 1 103 ? 16.592 2.621 -20.482 1.00 44.81 103 SER A CA 1
ATOM 814 C C . SER A 1 103 ? 15.425 1.759 -20.012 1.00 44.81 103 SER A C 1
ATOM 816 O O . SER A 1 103 ? 15.441 1.375 -18.852 1.00 44.81 103 SER A O 1
ATOM 818 N N . SER A 1 104 ? 14.505 1.347 -20.894 1.00 49.81 104 SER A N 1
ATOM 819 C CA . SER A 1 104 ? 13.438 0.395 -20.531 1.00 49.81 104 SER A CA 1
ATOM 820 C C . SER A 1 104 ? 14.005 -0.934 -20.036 1.00 49.81 104 SER A C 1
ATOM 822 O O . SER A 1 104 ? 13.413 -1.601 -19.199 1.00 49.81 104 SER A O 1
ATOM 824 N N . SER A 1 105 ? 15.194 -1.306 -20.520 1.00 46.94 105 SER A N 1
ATOM 825 C CA . SER A 1 105 ? 15.904 -2.489 -20.049 1.00 46.94 105 SER A CA 1
ATOM 826 C C . SER A 1 105 ? 16.549 -2.264 -18.686 1.00 46.94 105 SER A C 1
ATOM 828 O O . SER A 1 105 ? 16.705 -3.233 -17.964 1.00 46.94 105 SER A O 1
ATOM 830 N N . PHE A 1 106 ? 16.921 -1.026 -18.339 1.00 45.69 106 PHE A N 1
ATOM 831 C CA . PHE A 1 106 ? 17.504 -0.682 -17.041 1.00 45.69 106 PHE A CA 1
ATOM 832 C C . PHE A 1 106 ? 16.425 -0.506 -15.968 1.00 45.69 106 PHE A C 1
ATOM 834 O O . PHE A 1 106 ? 16.548 -1.103 -14.911 1.00 45.69 106 PHE A O 1
ATOM 841 N N . SER A 1 107 ? 15.331 0.207 -16.268 1.00 47.31 107 SER A N 1
ATOM 842 C CA . SER A 1 107 ? 14.149 0.266 -15.397 1.00 47.31 107 SER A CA 1
ATOM 843 C C . SER A 1 107 ? 13.631 -1.147 -15.125 1.00 47.31 107 SER A C 1
ATOM 845 O O . SER A 1 107 ? 13.622 -1.563 -13.978 1.00 47.31 107 SER A O 1
ATOM 847 N N . LYS A 1 108 ? 13.409 -1.976 -16.157 1.00 53.62 108 LYS A N 1
ATOM 848 C CA . LYS A 1 108 ? 13.072 -3.397 -15.952 1.00 53.62 108 LYS A CA 1
ATOM 849 C C . LYS A 1 108 ? 14.156 -4.186 -15.210 1.00 53.62 108 LYS A C 1
ATOM 851 O O . LYS A 1 108 ? 13.818 -5.096 -14.474 1.00 53.62 108 LYS A O 1
ATOM 856 N N . MET A 1 109 ? 15.440 -3.871 -15.371 1.00 50.34 109 MET A N 1
ATOM 857 C CA . MET A 1 109 ? 16.528 -4.562 -14.662 1.00 50.34 109 MET A CA 1
ATOM 858 C C . MET A 1 109 ? 16.600 -4.205 -13.170 1.00 50.34 109 MET A C 1
ATOM 860 O O . MET A 1 109 ? 17.122 -5.013 -12.410 1.00 50.34 109 MET A O 1
ATOM 864 N N . ILE A 1 110 ? 16.071 -3.051 -12.749 1.00 54.31 110 ILE A N 1
ATOM 865 C CA . ILE A 1 110 ? 15.956 -2.654 -11.335 1.00 54.31 110 ILE A CA 1
ATOM 866 C C . ILE A 1 110 ? 14.592 -3.062 -10.759 1.00 54.31 110 ILE A C 1
ATOM 868 O O . ILE A 1 110 ? 14.528 -3.647 -9.682 1.00 54.31 110 ILE A O 1
ATOM 872 N N . THR A 1 111 ? 13.505 -2.840 -11.498 1.00 59.94 111 THR A N 1
ATOM 873 C CA . THR A 1 111 ? 12.143 -3.153 -11.054 1.00 59.94 111 THR A CA 1
ATOM 874 C C . THR A 1 111 ? 11.892 -4.658 -10.959 1.00 59.94 111 THR A C 1
ATOM 876 O O . THR A 1 111 ? 11.230 -5.099 -10.035 1.00 59.94 111 THR A O 1
ATOM 879 N N . ASN A 1 112 ? 12.435 -5.481 -11.861 1.00 66.44 112 ASN A N 1
ATOM 880 C CA . ASN A 1 112 ? 12.184 -6.928 -11.863 1.00 66.44 112 ASN A CA 1
ATOM 881 C C . ASN A 1 112 ? 12.771 -7.663 -10.633 1.00 66.44 112 ASN A C 1
ATOM 883 O O . ASN A 1 112 ? 12.041 -8.443 -10.023 1.00 66.44 112 ASN A O 1
ATOM 887 N N . PRO A 1 113 ? 14.022 -7.412 -10.186 1.00 66.75 113 PRO A N 1
ATOM 888 C CA . PRO A 1 113 ? 14.498 -7.970 -8.921 1.00 66.75 113 PRO A CA 1
ATOM 889 C C . PRO A 1 113 ? 13.771 -7.400 -7.694 1.00 66.75 113 PRO A C 1
ATOM 891 O O . PRO A 1 113 ? 13.546 -8.158 -6.755 1.00 66.75 113 PRO A O 1
ATOM 894 N N . MET A 1 114 ? 13.354 -6.126 -7.706 1.00 63.62 114 MET A N 1
ATOM 895 C CA . MET A 1 114 ? 12.565 -5.533 -6.614 1.00 63.62 114 MET A CA 1
ATOM 896 C C . MET A 1 114 ? 11.172 -6.170 -6.510 1.00 63.62 114 MET A C 1
ATOM 898 O O . MET A 1 114 ? 10.795 -6.664 -5.453 1.00 63.62 114 MET A O 1
ATOM 902 N N . ALA A 1 115 ? 10.451 -6.261 -7.630 1.00 69.44 115 ALA A N 1
ATOM 903 C CA . ALA A 1 115 ? 9.154 -6.927 -7.724 1.00 69.44 115 ALA A CA 1
ATOM 904 C C . ALA A 1 115 ? 9.247 -8.391 -7.295 1.00 69.44 115 ALA A C 1
ATOM 906 O O . ALA A 1 115 ? 8.369 -8.887 -6.607 1.00 69.44 115 ALA A O 1
ATOM 907 N N . LYS A 1 116 ? 10.340 -9.079 -7.638 1.00 75.06 116 LYS A N 1
ATOM 908 C CA . LYS A 1 116 ? 10.572 -10.457 -7.201 1.00 75.06 116 LYS A CA 1
ATOM 909 C C . LYS A 1 116 ? 10.831 -10.573 -5.697 1.00 75.06 116 LYS A C 1
ATOM 911 O O . LYS A 1 116 ? 10.438 -11.567 -5.096 1.00 75.06 116 LYS A O 1
ATOM 916 N N . MET A 1 117 ? 11.516 -9.598 -5.102 1.00 72.44 117 MET A N 1
ATOM 917 C CA . MET A 1 117 ? 11.737 -9.554 -3.656 1.00 72.44 117 MET A CA 1
ATOM 918 C C . MET A 1 117 ? 10.428 -9.284 -2.911 1.00 72.44 117 MET A C 1
ATOM 920 O O . MET A 1 117 ? 10.143 -9.980 -1.946 1.00 72.44 117 MET A O 1
ATOM 924 N N . MET A 1 118 ? 9.613 -8.351 -3.402 1.00 72.44 118 MET A N 1
ATOM 925 C CA . MET A 1 118 ? 8.293 -8.058 -2.839 1.00 72.44 118 MET A CA 1
ATOM 926 C C . MET A 1 118 ? 7.307 -9.190 -3.018 1.00 72.44 118 MET A C 1
ATOM 928 O O . MET A 1 118 ? 6.659 -9.554 -2.053 1.00 72.44 118 MET A O 1
ATOM 932 N N . MET A 1 119 ? 7.271 -9.806 -4.199 1.00 79.56 119 MET A N 1
ATOM 933 C CA . MET A 1 119 ? 6.505 -11.025 -4.425 1.00 79.56 119 MET A CA 1
ATOM 934 C C . MET A 1 119 ? 6.871 -12.069 -3.372 1.00 79.56 119 MET A C 1
ATOM 936 O O . MET A 1 119 ? 5.998 -12.572 -2.699 1.00 79.56 119 MET A O 1
ATOM 940 N N . LYS A 1 120 ? 8.163 -12.318 -3.131 1.00 81.31 120 LYS A N 1
ATOM 941 C CA . LYS A 1 120 ? 8.599 -13.310 -2.138 1.00 81.31 120 LYS A CA 1
ATOM 942 C C . LYS A 1 120 ? 8.198 -12.977 -0.687 1.00 81.31 120 LYS A C 1
ATOM 944 O O . LYS A 1 120 ? 8.084 -13.894 0.116 1.00 81.31 120 LYS A O 1
ATOM 949 N N . GLU A 1 121 ? 8.083 -11.700 -0.337 1.00 76.75 121 GLU A N 1
ATOM 950 C CA . GLU A 1 121 ? 7.677 -11.268 1.011 1.00 76.75 121 GLU A CA 1
ATOM 951 C C . GLU A 1 121 ? 6.149 -11.305 1.181 1.00 76.75 121 GLU A C 1
ATOM 953 O O . GLU A 1 121 ? 5.647 -11.623 2.256 1.00 76.75 121 GLU A O 1
ATOM 958 N N . ALA A 1 122 ? 5.427 -10.976 0.112 1.00 81.06 122 ALA A N 1
ATOM 959 C CA . ALA A 1 122 ? 3.978 -10.852 0.068 1.00 81.06 122 ALA A CA 1
ATOM 960 C C . ALA A 1 122 ? 3.252 -12.187 -0.106 1.00 81.06 122 ALA A C 1
ATOM 962 O O . ALA A 1 122 ? 2.249 -12.423 0.556 1.00 81.06 122 ALA A O 1
ATOM 963 N N . ASP A 1 123 ? 3.769 -13.018 -1.013 1.00 86.38 123 ASP A N 1
ATOM 964 C CA . ASP A 1 123 ? 3.248 -14.325 -1.411 1.00 86.38 123 ASP A CA 1
ATOM 965 C C . ASP A 1 123 ? 3.501 -15.326 -0.277 1.00 86.38 123 ASP A C 1
ATOM 967 O O . ASP A 1 123 ? 4.565 -15.952 -0.168 1.00 86.38 123 ASP A O 1
ATOM 971 N N . LYS A 1 124 ? 2.540 -15.402 0.645 1.00 83.88 124 LYS A N 1
ATOM 972 C CA . LYS A 1 124 ? 2.613 -16.240 1.845 1.00 83.88 124 LYS A CA 1
ATOM 973 C C . LYS A 1 124 ? 2.228 -17.673 1.530 1.00 83.88 124 LYS A C 1
ATOM 975 O O . LYS A 1 124 ? 2.720 -18.588 2.199 1.00 83.88 124 LYS A O 1
ATOM 980 N N . ASP A 1 125 ? 1.339 -17.875 0.563 1.00 84.25 125 ASP A N 1
ATOM 981 C CA . ASP A 1 125 ? 0.864 -19.203 0.183 1.00 84.25 125 ASP A CA 1
ATOM 982 C C . ASP A 1 125 ? 1.724 -19.883 -0.903 1.00 84.25 125 ASP A C 1
ATOM 984 O O . ASP A 1 125 ? 1.694 -21.114 -1.035 1.00 84.25 125 ASP A O 1
ATOM 988 N N . GLY A 1 126 ? 2.599 -19.125 -1.565 1.00 85.12 126 GLY A N 1
ATOM 989 C CA . GLY A 1 126 ? 3.582 -19.591 -2.536 1.00 85.12 126 GLY A CA 1
ATOM 990 C C . GLY A 1 126 ? 2.999 -19.856 -3.922 1.00 85.12 126 GLY A C 1
ATOM 991 O O . GLY A 1 126 ? 3.587 -20.650 -4.673 1.00 85.12 126 GLY A O 1
ATOM 992 N N . ASP A 1 127 ? 1.845 -19.277 -4.255 1.00 85.94 127 ASP A N 1
ATOM 993 C CA . ASP A 1 127 ? 1.178 -19.471 -5.544 1.00 85.94 127 ASP A CA 1
ATOM 994 C C . ASP A 1 127 ? 1.805 -18.648 -6.689 1.00 85.94 127 ASP A C 1
ATOM 996 O O . ASP A 1 127 ? 1.530 -18.901 -7.870 1.00 85.94 127 ASP A O 1
ATOM 1000 N N . GLY A 1 128 ? 2.742 -17.751 -6.362 1.00 83.25 128 GLY A N 1
ATOM 1001 C CA . GLY A 1 128 ? 3.457 -16.896 -7.304 1.00 83.25 128 GLY A CA 1
ATOM 1002 C C . GLY A 1 128 ? 2.682 -15.649 -7.729 1.00 83.25 128 GLY A C 1
ATOM 1003 O O . GLY A 1 128 ? 3.087 -14.995 -8.699 1.00 83.25 128 GLY A O 1
ATOM 1004 N N . GLN A 1 129 ? 1.587 -15.339 -7.044 1.00 86.44 129 GLN A N 1
ATOM 1005 C CA . GLN A 1 129 ? 0.740 -14.170 -7.221 1.00 86.44 129 GLN A CA 1
ATOM 1006 C C . GLN A 1 129 ? 0.476 -13.530 -5.849 1.00 86.44 129 GLN A C 1
ATOM 1008 O O . GLN A 1 129 ? 0.805 -14.091 -4.813 1.00 86.44 129 GLN A O 1
ATOM 1013 N N . ILE A 1 130 ? -0.069 -12.312 -5.832 1.00 85.88 130 ILE A N 1
ATOM 1014 C CA . ILE A 1 130 ? -0.465 -11.653 -4.580 1.00 85.88 130 ILE A CA 1
ATOM 1015 C C . ILE A 1 130 ? -1.978 -11.542 -4.561 1.00 85.88 130 ILE A C 1
ATOM 1017 O O . ILE A 1 130 ? -2.565 -10.783 -5.337 1.00 85.88 130 ILE A O 1
ATOM 1021 N N . SER A 1 131 ? -2.612 -12.290 -3.670 1.00 87.94 131 SER A N 1
ATOM 1022 C CA . SER A 1 131 ? -4.035 -12.155 -3.385 1.00 87.94 131 SER A CA 1
ATOM 1023 C C . SER A 1 131 ? -4.343 -10.823 -2.694 1.00 87.94 131 SER A C 1
ATOM 1025 O O . SER A 1 131 ? -3.477 -10.161 -2.118 1.00 87.94 131 SER A O 1
ATOM 1027 N N . PHE A 1 132 ? -5.612 -10.422 -2.707 1.00 83.44 132 PHE A N 1
ATOM 1028 C CA . PHE A 1 132 ? -6.030 -9.211 -2.004 1.00 83.44 132 PHE A CA 1
ATOM 1029 C C . PHE A 1 132 ? -5.719 -9.259 -0.496 1.00 83.44 132 PHE A C 1
ATOM 1031 O O . PHE A 1 132 ? -5.306 -8.255 0.075 1.00 83.44 132 PHE A O 1
ATOM 1038 N N . ASP A 1 133 ? -5.853 -10.424 0.143 1.00 82.12 133 ASP A N 1
ATOM 1039 C CA . ASP A 1 133 ? -5.553 -10.581 1.571 1.00 82.12 133 ASP A CA 1
ATOM 1040 C C . ASP A 1 133 ? -4.053 -10.404 1.872 1.00 82.12 133 ASP A C 1
ATOM 1042 O O . ASP A 1 133 ? -3.695 -9.795 2.881 1.00 82.12 133 ASP A O 1
ATOM 1046 N N . GLU A 1 134 ? -3.177 -10.864 0.977 1.00 85.44 134 GLU A N 1
ATOM 1047 C CA . GLU A 1 134 ? -1.721 -10.681 1.074 1.00 85.44 134 GLU A CA 1
ATOM 1048 C C . GLU A 1 134 ? -1.292 -9.242 0.777 1.00 85.44 134 GLU A C 1
ATOM 1050 O O . GLU A 1 134 ? -0.388 -8.709 1.423 1.00 85.44 134 GLU A O 1
ATOM 1055 N N . TYR A 1 135 ? -1.970 -8.580 -0.163 1.00 81.44 135 TYR A N 1
ATOM 1056 C CA . TYR A 1 135 ? -1.780 -7.155 -0.424 1.00 81.44 135 TYR A CA 1
ATOM 1057 C C . TYR A 1 135 ? -2.156 -6.308 0.796 1.00 81.44 135 TYR A C 1
ATOM 1059 O O . TYR A 1 135 ? -1.422 -5.394 1.168 1.00 81.44 135 TYR A O 1
ATOM 1067 N N . ILE A 1 136 ? -3.270 -6.639 1.452 1.00 77.44 136 ILE A N 1
ATOM 1068 C CA . ILE A 1 136 ? -3.708 -6.000 2.694 1.00 77.44 136 ILE A CA 1
ATOM 1069 C C . ILE A 1 136 ? -2.712 -6.277 3.819 1.00 77.44 136 ILE A C 1
ATOM 1071 O O . ILE A 1 136 ? -2.289 -5.343 4.492 1.00 77.44 136 ILE A O 1
ATOM 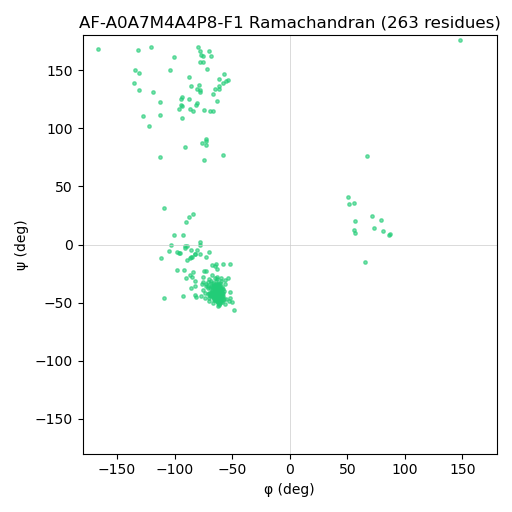1075 N N . ASP A 1 137 ? -2.275 -7.524 3.995 1.00 76.69 137 ASP A N 1
ATOM 1076 C CA . ASP A 1 137 ? -1.229 -7.847 4.968 1.00 76.69 137 ASP A CA 1
ATOM 1077 C C . ASP A 1 137 ? 0.004 -6.970 4.777 1.00 76.69 137 ASP A C 1
ATOM 1079 O O . ASP A 1 137 ? 0.488 -6.392 5.740 1.00 76.69 137 ASP A O 1
ATOM 1083 N N . MET A 1 138 ? 0.464 -6.811 3.538 1.00 72.25 138 MET A N 1
ATOM 1084 C CA . MET A 1 138 ? 1.603 -5.954 3.222 1.00 72.25 138 MET A CA 1
ATOM 1085 C C . MET A 1 138 ? 1.333 -4.472 3.511 1.00 72.25 138 MET A C 1
ATOM 1087 O O . MET A 1 138 ? 2.193 -3.795 4.070 1.00 72.25 138 MET A O 1
ATOM 1091 N N . ALA A 1 139 ? 0.154 -3.963 3.144 1.00 69.00 139 ALA A N 1
ATOM 1092 C CA . ALA A 1 139 ? -0.208 -2.558 3.319 1.00 69.00 139 ALA A CA 1
ATOM 1093 C C . ALA A 1 139 ? -0.320 -2.154 4.800 1.00 69.00 139 ALA A C 1
ATOM 1095 O O . ALA A 1 139 ? 0.039 -1.036 5.164 1.00 69.00 139 ALA A O 1
ATOM 1096 N N . PHE A 1 140 ? -0.793 -3.057 5.663 1.00 66.88 140 PHE A N 1
ATOM 1097 C CA . PHE A 1 140 ? -0.931 -2.795 7.099 1.00 66.88 140 PHE A CA 1
ATOM 1098 C C . PHE A 1 140 ? 0.353 -3.083 7.899 1.00 66.88 140 PHE A C 1
ATOM 1100 O O . PHE A 1 140 ? 0.578 -2.420 8.916 1.00 66.88 140 PHE A O 1
ATOM 1107 N N . ASP A 1 141 ? 1.229 -3.979 7.422 1.00 64.75 141 ASP A N 1
ATOM 1108 C CA . ASP A 1 141 ? 2.556 -4.222 8.021 1.00 64.75 141 ASP A CA 1
ATOM 1109 C C . ASP A 1 141 ? 3.441 -2.958 7.945 1.00 64.75 141 ASP A C 1
ATOM 1111 O O . ASP A 1 141 ? 4.122 -2.617 8.913 1.00 64.75 141 ASP A O 1
ATOM 1115 N N . ASP A 1 142 ? 3.365 -2.203 6.838 1.00 52.16 142 ASP A N 1
ATOM 1116 C CA . ASP A 1 142 ? 4.087 -0.929 6.642 1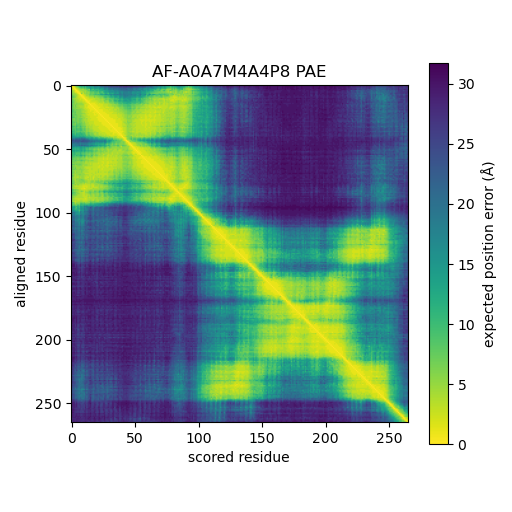.00 52.16 142 ASP A CA 1
ATOM 1117 C C . ASP A 1 142 ? 3.573 0.193 7.563 1.00 52.16 142 ASP A C 1
ATOM 1119 O O . ASP A 1 142 ? 4.333 1.028 8.049 1.00 52.16 142 ASP A O 1
ATOM 1123 N N . LEU A 1 143 ? 2.281 0.167 7.905 1.00 52.53 143 LEU A N 1
ATOM 1124 C CA . LEU A 1 143 ? 1.689 1.097 8.870 1.00 52.53 143 LEU A CA 1
ATOM 1125 C C . LEU A 1 143 ? 1.991 0.720 10.331 1.00 52.53 143 LEU A C 1
ATOM 1127 O O . LEU A 1 143 ? 1.516 1.396 11.246 1.00 52.53 143 LEU A O 1
ATOM 1131 N N . SER A 1 144 ? 2.774 -0.339 10.585 1.00 51.47 144 SER A N 1
ATOM 1132 C CA . SER A 1 144 ? 2.978 -0.954 11.910 1.00 51.47 144 SER A CA 1
ATOM 1133 C C . SER A 1 144 ? 1.674 -1.404 12.590 1.00 51.47 144 SER A C 1
ATOM 1135 O O . SER A 1 144 ? 1.614 -1.604 13.808 1.00 51.47 144 SER A O 1
ATOM 1137 N N . ILE A 1 145 ? 0.613 -1.583 11.797 1.00 53.06 145 ILE A N 1
ATOM 1138 C CA . ILE A 1 145 ? -0.699 -2.036 12.251 1.00 53.06 145 ILE A CA 1
ATOM 1139 C C . ILE A 1 145 ? -0.702 -3.562 12.145 1.00 53.06 145 ILE A C 1
ATOM 1141 O O . ILE A 1 145 ? -1.176 -4.149 11.180 1.00 53.06 145 ILE A O 1
ATOM 1145 N N . ASN A 1 146 ? -0.176 -4.223 13.176 1.00 53.12 146 ASN A N 1
ATOM 1146 C CA . ASN A 1 146 ? -0.117 -5.692 13.237 1.00 53.12 146 ASN A CA 1
ATOM 1147 C C . ASN A 1 146 ? -1.492 -6.359 13.431 1.00 53.12 146 ASN A C 1
ATOM 1149 O O . ASN A 1 146 ? -1.589 -7.585 13.449 1.00 53.12 146 ASN A O 1
ATOM 1153 N N . GLU A 1 147 ? -2.549 -5.578 13.660 1.00 59.25 147 GLU A N 1
ATOM 1154 C CA . GLU A 1 147 ? -3.865 -6.085 14.033 1.00 59.25 147 GLU A CA 1
ATOM 1155 C C . GLU A 1 147 ? -4.933 -5.524 13.100 1.00 59.25 147 GLU A C 1
ATOM 1157 O O . GLU A 1 147 ? -5.272 -4.345 13.159 1.00 59.25 147 GLU A O 1
ATOM 1162 N N . LYS A 1 148 ? -5.493 -6.403 12.268 1.00 66.44 148 LYS A N 1
ATOM 1163 C CA . LYS A 1 148 ? -6.575 -6.104 11.331 1.00 66.44 148 LYS A CA 1
ATOM 1164 C C . LYS A 1 148 ? -7.866 -5.759 12.084 1.00 66.44 148 LYS A C 1
ATOM 1166 O O . LYS A 1 148 ? -8.420 -6.648 12.739 1.00 66.44 148 LYS A O 1
ATOM 1171 N N . PRO A 1 149 ? -8.392 -4.523 11.989 1.00 61.31 149 PRO A N 1
ATOM 1172 C CA . PRO A 1 149 ? -9.598 -4.113 12.715 1.00 61.31 149 PRO A CA 1
ATOM 1173 C C . PRO A 1 149 ? -10.824 -4.996 12.442 1.00 61.31 149 PRO A C 1
ATOM 1175 O O . PRO A 1 149 ? -11.650 -5.207 13.326 1.00 61.31 149 PRO A O 1
ATOM 1178 N N . TRP A 1 150 ? -10.918 -5.574 11.241 1.00 65.50 150 TRP A N 1
ATOM 1179 C CA . TRP A 1 150 ? -12.025 -6.444 10.833 1.00 65.50 150 TRP A CA 1
ATOM 1180 C C . TRP A 1 150 ? -11.930 -7.893 11.339 1.00 65.50 150 TRP A C 1
ATOM 1182 O O . TRP A 1 150 ? -12.848 -8.684 11.131 1.00 65.50 150 TRP A O 1
ATOM 1192 N N . GLU A 1 151 ? -10.838 -8.273 12.001 1.00 67.19 151 GLU A N 1
ATOM 1193 C CA . GLU A 1 151 ? -10.741 -9.562 12.699 1.00 67.19 151 GLU A CA 1
ATOM 1194 C C . GLU A 1 151 ? -11.193 -9.454 14.162 1.00 67.19 151 GLU A C 1
ATOM 1196 O O . GLU A 1 151 ? -11.191 -10.445 14.898 1.00 67.19 151 GLU A O 1
ATOM 1201 N N . TRP A 1 152 ? -11.579 -8.256 14.614 1.00 72.44 152 TRP A N 1
ATOM 1202 C CA . TRP A 1 152 ? -11.995 -8.044 15.990 1.00 72.44 152 TRP A CA 1
ATOM 1203 C C . TRP A 1 152 ? -13.419 -8.529 16.241 1.00 72.44 152 TRP A C 1
ATOM 1205 O O . TRP A 1 152 ? -14.345 -8.203 15.503 1.00 72.44 152 TRP A O 1
ATOM 1215 N N . ASP A 1 153 ? -13.610 -9.277 17.330 1.00 75.62 153 ASP A N 1
ATOM 1216 C CA . ASP A 1 153 ? -14.950 -9.474 17.874 1.00 75.62 153 ASP A CA 1
ATOM 1217 C C . ASP A 1 153 ? -15.422 -8.212 18.621 1.00 75.62 153 ASP A C 1
ATOM 1219 O O . ASP A 1 153 ? -14.621 -7.350 18.998 1.00 75.62 153 ASP A O 1
ATOM 1223 N N . PHE A 1 154 ? -16.735 -8.106 18.855 1.00 70.56 154 PHE A N 1
ATOM 1224 C CA . PHE A 1 154 ? -17.345 -6.953 19.532 1.00 70.56 154 PHE A CA 1
ATOM 1225 C C . PHE A 1 154 ? -16.675 -6.612 20.866 1.00 70.56 154 PHE A C 1
ATOM 1227 O O . PHE A 1 154 ? -16.479 -5.443 21.199 1.00 70.56 154 PHE A O 1
ATOM 1234 N N . LYS A 1 155 ? -16.326 -7.639 21.647 1.00 78.81 155 LYS A N 1
ATOM 1235 C CA . LYS A 1 155 ? -15.772 -7.458 22.986 1.00 78.81 155 LYS A CA 1
ATOM 1236 C C . LYS A 1 155 ? -14.363 -6.873 22.910 1.00 78.81 155 LYS A C 1
ATOM 1238 O O . LYS A 1 155 ? -14.055 -5.924 23.627 1.00 78.81 155 LYS A O 1
ATOM 1243 N N . MET A 1 156 ? -13.529 -7.422 22.037 1.00 76.88 156 MET A N 1
ATOM 1244 C CA . MET A 1 156 ? -12.159 -6.981 21.822 1.00 76.88 156 MET A CA 1
ATOM 1245 C C . MET A 1 156 ? -12.110 -5.585 21.189 1.00 76.88 156 MET A C 1
ATOM 1247 O O . MET A 1 156 ? -11.300 -4.759 21.611 1.00 76.88 156 MET A O 1
ATOM 1251 N N . ALA A 1 157 ? -12.999 -5.293 20.233 1.00 76.06 157 ALA A N 1
ATOM 1252 C CA . ALA A 1 157 ? -13.125 -3.967 19.633 1.00 76.06 157 ALA A CA 1
ATOM 1253 C C . ALA A 1 157 ? -13.454 -2.907 20.694 1.00 76.06 157 ALA A C 1
ATOM 1255 O O . ALA A 1 157 ? -12.746 -1.905 20.804 1.00 76.06 157 ALA A O 1
ATOM 1256 N N . TYR A 1 158 ? -14.456 -3.165 21.543 1.00 78.12 158 TYR A N 1
ATOM 1257 C CA . TYR A 1 158 ? -14.815 -2.242 22.618 1.00 78.12 158 TYR A CA 1
ATOM 1258 C C . TYR A 1 158 ? -13.678 -2.052 23.629 1.00 78.12 158 TYR A C 1
ATOM 1260 O O . TYR A 1 158 ? -13.372 -0.922 24.000 1.00 78.12 158 TYR A O 1
ATOM 1268 N N . GLU A 1 159 ? -13.015 -3.128 24.069 1.00 80.31 159 GLU A N 1
ATOM 1269 C CA . GLU A 1 159 ? -11.876 -3.024 24.994 1.00 80.31 159 GLU A CA 1
ATOM 1270 C C . GLU A 1 159 ? -10.758 -2.135 24.421 1.00 80.31 159 GLU A C 1
ATOM 1272 O O . GLU A 1 159 ? -10.212 -1.295 25.140 1.00 80.31 159 GLU A O 1
ATOM 1277 N N . ARG A 1 160 ? -10.463 -2.233 23.119 1.00 76.88 160 ARG A N 1
ATOM 1278 C CA . ARG A 1 160 ? -9.463 -1.369 22.474 1.00 76.88 160 ARG A CA 1
ATOM 1279 C C . ARG A 1 160 ? -9.917 0.082 22.339 1.00 76.88 160 ARG A C 1
ATOM 1281 O O . ARG A 1 160 ? -9.163 0.967 22.738 1.00 76.88 160 ARG A O 1
ATOM 1288 N N . ILE A 1 161 ? -11.130 0.327 21.840 1.00 77.50 161 ILE A N 1
ATOM 1289 C CA . ILE A 1 161 ? -11.693 1.685 21.721 1.00 77.50 161 ILE A CA 1
ATOM 1290 C C . ILE A 1 161 ? -11.733 2.347 23.104 1.00 77.50 161 ILE A C 1
ATOM 1292 O O . ILE A 1 161 ? -11.280 3.476 23.268 1.00 77.50 161 ILE A O 1
ATOM 1296 N N . SER A 1 162 ? -12.172 1.611 24.129 1.00 79.88 162 SER A N 1
ATOM 1297 C CA . SER A 1 162 ? -12.221 2.118 25.501 1.00 79.88 162 SER A CA 1
ATOM 1298 C C . SER A 1 162 ? -10.851 2.506 26.044 1.00 79.88 162 SER A C 1
ATOM 1300 O O . SER A 1 162 ? -10.727 3.527 26.706 1.00 79.88 162 SER A O 1
ATOM 1302 N N . LYS A 1 163 ? -9.800 1.756 25.709 1.00 81.44 163 LYS A N 1
ATOM 1303 C CA . LYS A 1 163 ? -8.429 2.100 26.089 1.00 81.44 163 LYS A CA 1
ATOM 1304 C C . LYS A 1 163 ? -7.894 3.309 25.318 1.00 81.44 163 LYS A C 1
ATOM 1306 O O . LYS A 1 163 ? -7.152 4.100 25.889 1.00 81.44 163 LYS A O 1
ATOM 1311 N N . GLN A 1 164 ? -8.237 3.429 24.037 1.00 79.50 164 GLN A N 1
ATOM 1312 C CA . GLN A 1 164 ? -7.775 4.518 23.175 1.00 79.50 164 GLN A CA 1
ATOM 1313 C C . GLN A 1 164 ? -8.361 5.871 23.591 1.00 79.50 164 GLN A C 1
ATOM 1315 O O . GLN A 1 164 ? -7.643 6.866 23.606 1.00 79.50 164 GLN A O 1
ATOM 1320 N N . PHE A 1 165 ? -9.646 5.895 23.945 1.00 76.88 165 PHE A N 1
ATOM 1321 C CA . PHE A 1 165 ? -10.382 7.106 24.322 1.00 76.88 165 PHE A CA 1
ATOM 1322 C C . PHE A 1 165 ? -10.539 7.276 25.845 1.00 76.88 165 PHE A C 1
ATOM 1324 O O . PHE A 1 165 ? -11.269 8.157 26.285 1.00 76.88 165 PHE A O 1
ATOM 1331 N N . ASP A 1 166 ? -9.872 6.434 26.647 1.00 79.62 166 ASP A N 1
ATOM 1332 C CA . ASP A 1 166 ? -9.967 6.395 28.119 1.00 79.62 166 ASP A CA 1
ATOM 1333 C C . ASP A 1 166 ? -11.422 6.334 28.642 1.00 79.62 166 ASP A C 1
ATOM 1335 O O . ASP A 1 166 ? -11.809 6.994 29.608 1.00 79.62 166 ASP A O 1
ATOM 1339 N N . LEU A 1 167 ? -12.259 5.534 27.970 1.00 80.19 167 LEU A N 1
ATOM 1340 C CA . LEU A 1 167 ? -13.677 5.371 28.292 1.00 80.19 167 LEU A CA 1
ATOM 1341 C C . LEU A 1 167 ? -13.869 4.575 29.593 1.00 80.19 167 LEU A C 1
ATOM 1343 O O . LEU A 1 167 ? -13.087 3.670 29.912 1.00 80.19 167 LEU A O 1
ATOM 1347 N N . PRO A 1 168 ? -14.963 4.825 30.332 1.00 70.81 168 PRO A N 1
ATOM 1348 C CA . PRO A 1 168 ? -15.259 4.106 31.558 1.00 70.81 168 PRO A CA 1
ATOM 1349 C C . PRO A 1 168 ? -15.444 2.610 31.288 1.00 70.81 168 PRO A C 1
ATOM 1351 O O . PRO A 1 168 ? -16.127 2.172 30.360 1.00 70.81 168 PRO A O 1
ATOM 1354 N N . SER A 1 169 ? -14.844 1.796 32.155 1.00 65.19 169 SER A N 1
ATOM 1355 C CA . SER A 1 169 ? -14.995 0.344 32.102 1.00 65.19 169 SER A CA 1
ATOM 1356 C C . SER A 1 169 ? -16.425 -0.059 32.490 1.00 65.19 169 SER A C 1
ATOM 1358 O O . SER A 1 169 ? -16.830 0.121 33.637 1.00 65.19 169 SER A O 1
ATOM 1360 N N . GLY A 1 170 ? -17.191 -0.632 31.559 1.00 68.50 170 GLY A N 1
ATOM 1361 C CA . GLY A 1 170 ? -18.553 -1.131 31.815 1.00 68.50 170 GLY A CA 1
ATOM 1362 C C . GLY A 1 170 ? -19.472 -1.012 30.600 1.00 68.50 170 GLY A C 1
ATOM 1363 O O . GLY A 1 170 ? -19.036 -0.494 29.583 1.00 68.50 170 GLY A O 1
ATOM 1364 N N . ASP A 1 171 ? -20.709 -1.519 30.694 1.00 68.19 171 ASP A N 1
ATOM 1365 C CA . ASP A 1 171 ? -21.794 -1.422 29.682 1.00 68.19 171 ASP A CA 1
ATOM 1366 C C . ASP A 1 171 ? -22.588 -0.107 29.789 1.00 68.19 171 A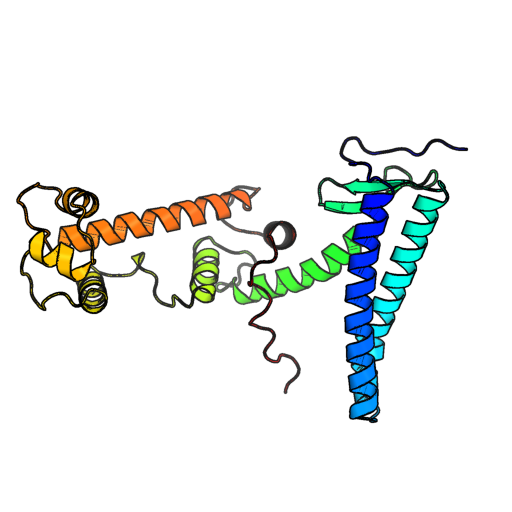SP A C 1
ATOM 1368 O O . ASP A 1 171 ? -23.779 -0.060 29.488 1.00 68.19 171 ASP A O 1
ATOM 1372 N N . LEU A 1 172 ? -21.965 0.952 30.309 1.00 78.31 172 LEU A N 1
ATOM 1373 C CA . LEU A 1 172 ? -22.664 2.215 30.508 1.00 78.31 172 LEU A CA 1
ATOM 1374 C C . LEU A 1 172 ? -22.789 2.958 29.168 1.00 78.31 172 LEU A C 1
ATOM 1376 O O . LEU A 1 172 ? -21.776 3.094 28.480 1.00 78.31 172 LEU A O 1
ATOM 1380 N N . PRO A 1 173 ? -23.994 3.439 28.811 1.00 82.69 173 PRO A N 1
ATOM 1381 C CA . PRO A 1 173 ? -24.177 4.293 27.645 1.00 82.69 173 PRO A CA 1
ATOM 1382 C C . PRO A 1 173 ? -23.372 5.588 27.793 1.00 82.69 173 PRO A C 1
ATOM 1384 O O . PRO A 1 173 ? -23.284 6.138 28.895 1.00 82.69 173 PRO A O 1
ATOM 1387 N N . ILE A 1 174 ? -22.806 6.080 26.694 1.00 85.62 174 ILE A N 1
ATOM 1388 C CA . ILE A 1 174 ? -21.971 7.285 26.663 1.00 85.62 174 ILE A CA 1
ATOM 1389 C C . ILE A 1 174 ? -22.855 8.480 26.305 1.00 85.62 174 ILE A C 1
ATOM 1391 O O . ILE A 1 174 ? -23.476 8.497 25.245 1.00 85.62 174 ILE A O 1
ATOM 1395 N N . SER A 1 175 ? -22.924 9.480 27.184 1.00 88.62 175 SER A N 1
ATOM 1396 C CA . SER A 1 175 ? -23.646 10.728 26.906 1.00 88.62 175 SER A CA 1
ATOM 1397 C C . SER A 1 175 ? -22.850 11.642 25.968 1.00 88.62 175 SER A C 1
ATOM 1399 O O . SER A 1 175 ? -21.636 11.485 25.829 1.00 88.62 175 SER A O 1
ATOM 1401 N N . PHE A 1 176 ? -23.502 12.632 25.349 1.00 85.81 176 PHE A N 1
ATOM 1402 C CA . PHE A 1 176 ? -22.791 13.622 24.533 1.00 85.81 176 PHE A CA 1
ATOM 1403 C C . PHE A 1 176 ? -21.763 14.419 25.346 1.00 85.81 176 PHE A C 1
ATOM 1405 O O . PHE A 1 176 ? -20.643 14.615 24.878 1.00 85.81 17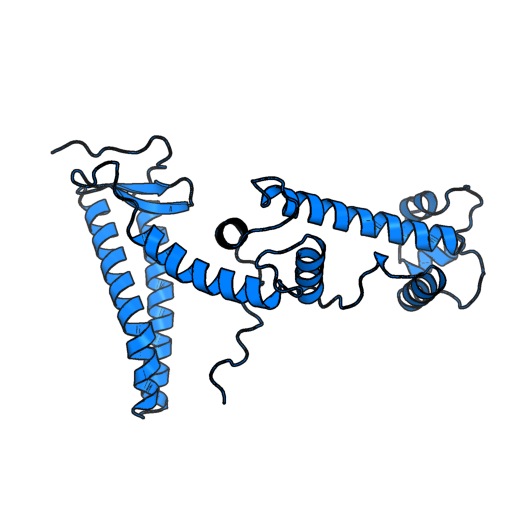6 PHE A O 1
ATOM 1412 N N . GLU A 1 177 ? -22.098 14.828 26.573 1.00 85.56 177 GLU A N 1
ATOM 1413 C CA . GLU A 1 177 ? -21.144 15.488 27.467 1.00 85.56 177 GLU A CA 1
ATOM 1414 C C . GLU A 1 177 ? -19.883 14.643 27.675 1.00 85.56 177 GLU A C 1
ATOM 1416 O O . GLU A 1 177 ? -18.776 15.158 27.528 1.00 85.56 177 GLU A O 1
ATOM 1421 N N . ASP A 1 178 ? -20.028 13.345 27.942 1.00 85.50 178 ASP A N 1
ATOM 1422 C CA . ASP A 1 178 ? -18.876 12.461 28.129 1.00 85.50 178 ASP A CA 1
ATOM 1423 C C . ASP A 1 178 ? -18.107 12.258 26.811 1.00 85.50 178 ASP A C 1
ATOM 1425 O O . ASP A 1 178 ? -16.883 12.375 26.778 1.00 85.50 178 ASP A O 1
ATOM 1429 N N . PHE A 1 179 ? -18.812 12.037 25.698 1.00 84.12 179 PHE A N 1
ATOM 1430 C CA . PHE A 1 179 ? -18.210 11.885 24.370 1.00 84.12 179 PHE A CA 1
ATOM 1431 C C . PHE A 1 179 ? -17.379 13.110 23.957 1.00 84.12 179 PHE A C 1
ATOM 1433 O O . PHE A 1 179 ? -16.272 12.957 23.436 1.00 84.12 179 PHE A O 1
ATOM 1440 N N . SER A 1 180 ? -17.878 14.320 24.231 1.00 84.25 180 SER A N 1
ATOM 1441 C CA . SER A 1 180 ? -17.178 15.580 23.947 1.00 84.25 180 SER A CA 1
ATOM 1442 C C . SER A 1 180 ? -15.869 15.708 24.731 1.00 84.25 180 SER A C 1
ATOM 1444 O O . SER A 1 180 ? -14.871 16.189 24.200 1.00 84.25 180 SER A O 1
ATOM 1446 N N . ILE A 1 181 ? -15.840 15.195 25.968 1.00 83.94 181 ILE A N 1
ATOM 1447 C CA . ILE A 1 181 ? -14.645 15.175 26.817 1.00 83.94 181 ILE A CA 1
ATOM 1448 C C . ILE A 1 181 ? -13.612 14.180 26.272 1.00 83.94 181 ILE A C 1
ATOM 1450 O O . ILE A 1 181 ? -12.423 14.491 26.254 1.00 83.94 181 ILE A O 1
ATOM 1454 N N . TYR A 1 182 ? -14.043 12.997 25.823 1.00 80.25 182 TYR A N 1
ATOM 1455 C CA . TYR A 1 182 ? -13.129 11.951 25.342 1.00 80.25 182 TYR A CA 1
ATOM 1456 C C . TYR A 1 182 ? -12.546 12.230 23.958 1.00 80.25 182 TYR A C 1
ATOM 1458 O O . TYR A 1 182 ? -11.420 11.828 23.667 1.00 80.25 182 TYR A O 1
ATOM 1466 N N . THR A 1 183 ? -13.314 12.892 23.095 1.00 77.56 183 THR A N 1
ATOM 1467 C CA . THR A 1 183 ? -12.914 13.172 21.708 1.00 77.56 183 THR A CA 1
ATOM 1468 C C . THR A 1 183 ? -12.338 14.571 21.508 1.00 77.56 183 THR A C 1
ATOM 1470 O O . THR A 1 183 ? -11.858 14.861 20.415 1.00 77.56 183 THR A O 1
ATOM 1473 N N . ASP A 1 184 ? -12.368 15.422 22.543 1.00 81.88 184 ASP A N 1
ATOM 1474 C CA . ASP A 1 184 ? -12.020 16.852 22.470 1.00 81.88 184 ASP A CA 1
ATOM 1475 C C . ASP A 1 184 ? -12.775 17.570 21.329 1.00 81.88 184 ASP A C 1
ATOM 1477 O O . ASP A 1 184 ? -12.254 18.453 20.646 1.00 81.88 184 ASP A O 1
ATOM 1481 N N . SER A 1 185 ? -14.019 17.139 21.090 1.00 78.94 185 SER A N 1
ATOM 1482 C CA . SER A 1 185 ? -14.906 17.662 20.052 1.00 78.94 185 SER A CA 1
ATOM 1483 C C . SER A 1 185 ? -16.087 18.382 20.687 1.00 78.94 185 SER A C 1
ATOM 1485 O O . SER A 1 185 ? -16.861 17.791 21.435 1.00 78.94 185 SER A O 1
ATOM 1487 N N . GLU A 1 186 ? -16.268 19.655 20.337 1.00 81.62 186 GLU A N 1
ATOM 1488 C CA . GLU A 1 186 ? -17.468 20.427 20.695 1.00 81.62 186 GLU A CA 1
ATOM 1489 C C . GLU A 1 186 ? -18.624 20.212 19.700 1.00 81.62 186 GLU A C 1
ATOM 1491 O O . GLU A 1 186 ? -19.750 20.645 19.953 1.00 81.62 186 GLU A O 1
ATOM 1496 N N . ASP A 1 187 ? -18.356 19.567 18.558 1.00 86.12 187 ASP A N 1
ATOM 1497 C CA . ASP A 1 187 ? -19.361 19.304 17.534 1.00 86.12 187 ASP A CA 1
ATOM 1498 C C . ASP A 1 187 ? -20.123 18.008 17.825 1.00 86.12 187 ASP A C 1
ATOM 1500 O O . ASP A 1 187 ? -19.545 16.974 18.176 1.00 86.12 187 ASP A O 1
ATOM 1504 N N . ARG A 1 188 ? -21.441 18.083 17.644 1.00 84.25 188 ARG A N 1
ATOM 1505 C CA . ARG A 1 188 ? -22.362 16.965 17.804 1.00 84.25 188 ARG A CA 1
ATOM 1506 C C . ARG A 1 188 ? -22.485 16.118 16.542 1.00 84.25 188 ARG A C 1
ATOM 1508 O O . ARG A 1 188 ? -23.027 15.031 16.630 1.00 84.25 188 ARG A O 1
ATOM 1515 N N . THR A 1 189 ? -21.959 16.557 15.399 1.00 86.25 189 THR A N 1
ATOM 1516 C CA . THR A 1 189 ? -22.031 15.816 14.124 1.00 86.25 189 THR A CA 1
ATOM 1517 C C . THR A 1 189 ? -21.623 14.348 14.256 1.00 86.25 189 THR A C 1
ATOM 1519 O O . THR A 1 189 ? -22.444 13.476 13.995 1.00 86.25 189 THR A O 1
ATOM 1522 N N . ASN A 1 190 ? -20.414 14.063 14.746 1.00 85.12 190 ASN A N 1
ATOM 1523 C CA . ASN A 1 190 ? -19.960 12.684 14.952 1.00 85.12 190 ASN A CA 1
ATOM 1524 C C . ASN A 1 190 ? -20.809 11.937 15.989 1.00 85.12 190 ASN A C 1
ATOM 1526 O O . ASN A 1 190 ? -21.043 10.747 15.839 1.00 85.12 190 ASN A O 1
ATOM 1530 N N . PHE A 1 191 ? -21.274 12.618 17.039 1.00 87.69 191 PHE A N 1
ATOM 1531 C CA . PHE A 1 191 ? -22.136 11.997 18.044 1.00 87.69 191 PHE A CA 1
ATOM 1532 C C . PHE A 1 191 ? -23.481 11.577 17.440 1.00 87.69 191 PHE A C 1
ATOM 1534 O O . PHE A 1 191 ? -23.904 10.443 17.628 1.00 87.69 191 PHE A O 1
ATOM 1541 N N . ASP A 1 192 ? -24.119 12.471 16.684 1.00 89.12 192 ASP A N 1
ATOM 1542 C CA . ASP A 1 192 ? -25.407 12.243 16.027 1.00 89.12 192 ASP A CA 1
ATOM 1543 C C . ASP A 1 192 ? -25.293 11.191 14.903 1.00 89.12 192 ASP A C 1
ATOM 1545 O O . ASP A 1 192 ? -26.269 10.517 14.584 1.00 89.12 192 ASP A O 1
ATOM 1549 N N . GLU A 1 193 ? -24.108 11.018 14.304 1.00 87.75 193 GLU A N 1
ATOM 1550 C CA . GLU A 1 193 ? -23.829 9.918 13.368 1.00 87.75 193 GLU A CA 1
ATOM 1551 C C . GLU A 1 193 ? -23.745 8.549 14.063 1.00 87.75 193 GLU A C 1
ATOM 1553 O O . GLU A 1 193 ? -24.118 7.538 13.463 1.00 87.75 193 GLU A O 1
ATOM 1558 N N . ILE A 1 194 ? -23.269 8.505 15.312 1.00 88.62 194 ILE A N 1
ATOM 1559 C CA . ILE A 1 194 ? -23.127 7.269 16.099 1.00 88.62 194 ILE A CA 1
ATOM 1560 C C . ILE A 1 194 ? -24.438 6.912 16.826 1.00 88.62 194 ILE A C 1
ATOM 1562 O O . ILE A 1 194 ? -24.787 5.735 16.923 1.00 88.62 194 ILE A O 1
ATOM 1566 N N . ASP A 1 195 ? -25.175 7.908 17.325 1.00 90.81 195 ASP A N 1
ATOM 1567 C CA . ASP A 1 195 ? -26.469 7.775 18.015 1.00 90.8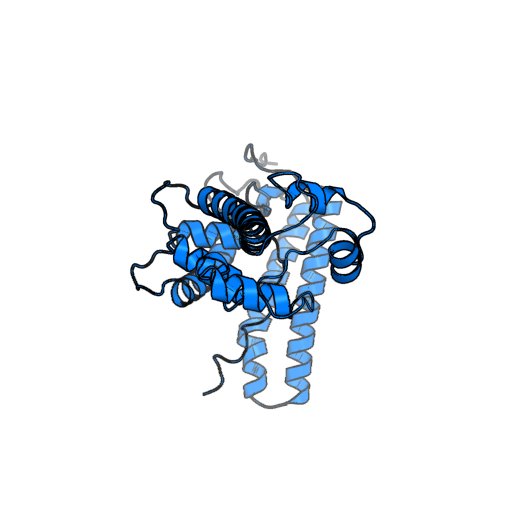1 195 ASP A CA 1
ATOM 1568 C C . ASP A 1 195 ? -27.608 7.470 17.016 1.00 90.81 195 ASP A C 1
ATOM 1570 O O . ASP A 1 195 ? -28.444 8.309 16.669 1.00 90.81 195 ASP A O 1
ATOM 1574 N N . ILE A 1 196 ? -27.621 6.234 16.505 1.00 88.25 196 ILE A N 1
ATOM 1575 C CA . ILE A 1 196 ? -28.524 5.790 15.428 1.00 88.25 196 ILE A CA 1
ATOM 1576 C C . ILE A 1 196 ? -30.003 5.922 15.821 1.00 88.25 196 ILE A C 1
ATOM 1578 O O . ILE A 1 196 ? -30.844 6.280 14.987 1.00 88.25 196 ILE A O 1
ATOM 1582 N N . ASP A 1 197 ? -30.354 5.606 17.067 1.00 90.31 197 ASP A N 1
ATOM 1583 C CA . ASP A 1 197 ? -31.730 5.678 17.564 1.00 90.31 197 ASP A CA 1
ATOM 1584 C C . ASP A 1 197 ? -32.102 7.043 18.160 1.00 90.31 197 ASP A C 1
ATOM 1586 O O . ASP A 1 197 ? -33.283 7.270 18.443 1.00 90.31 197 ASP A O 1
ATOM 1590 N N . ASN A 1 198 ? -31.155 7.989 18.192 1.00 89.06 198 ASN A N 1
ATOM 1591 C CA . ASN A 1 198 ? -31.327 9.370 18.644 1.00 89.06 198 ASN A CA 1
ATOM 1592 C C . ASN A 1 198 ? -31.870 9.451 20.078 1.00 89.06 198 ASN A C 1
ATOM 1594 O O . ASN A 1 198 ? -32.699 10.318 20.394 1.00 89.06 198 ASN A O 1
ATOM 1598 N N . ASP A 1 199 ? -31.453 8.522 20.937 1.00 91.69 199 ASP A N 1
ATOM 1599 C CA . ASP A 1 199 ? -31.889 8.478 22.332 1.00 91.69 199 ASP A CA 1
ATOM 1600 C C . ASP A 1 199 ? -31.031 9.376 23.246 1.00 91.69 199 ASP A C 1
ATOM 1602 O O . ASP A 1 199 ? -31.385 9.608 24.410 1.00 91.69 199 ASP A O 1
ATOM 1606 N N . GLY A 1 200 ? -29.975 9.979 22.686 1.00 87.56 200 GLY A N 1
ATOM 1607 C CA . GLY A 1 200 ? -29.036 10.855 23.374 1.00 87.56 200 GLY A CA 1
ATOM 1608 C C . GLY A 1 200 ? -27.890 10.111 24.054 1.00 87.56 200 GLY A C 1
ATOM 1609 O O . GLY A 1 200 ? -27.128 10.749 24.790 1.00 87.56 200 GLY A O 1
ATOM 1610 N N . PHE A 1 201 ? -27.757 8.805 23.825 1.00 89.50 201 PHE A N 1
ATOM 1611 C CA . PHE A 1 201 ? -26.714 7.961 24.381 1.00 89.50 201 PHE A CA 1
ATOM 1612 C C . PHE A 1 201 ? -26.120 7.032 23.320 1.00 89.50 201 PHE A C 1
ATOM 1614 O O . PHE A 1 201 ? -26.820 6.406 22.543 1.00 89.50 201 PHE A O 1
ATOM 1621 N N . ILE A 1 202 ? -24.800 6.868 23.344 1.00 88.12 202 ILE A N 1
ATOM 1622 C CA . ILE A 1 202 ? -24.106 5.902 22.493 1.00 88.12 202 ILE A CA 1
ATOM 1623 C C . ILE A 1 202 ? -23.927 4.593 23.266 1.00 88.12 202 ILE A C 1
ATOM 1625 O O . ILE A 1 202 ? -23.255 4.557 24.305 1.00 88.12 202 ILE A O 1
ATOM 1629 N N . THR A 1 203 ? -24.498 3.500 22.763 1.00 88.62 203 THR A N 1
ATOM 1630 C CA . THR A 1 203 ? -24.237 2.150 23.279 1.00 88.62 203 THR A CA 1
ATOM 1631 C C . THR A 1 203 ? -22.897 1.606 22.785 1.00 88.62 203 THR A C 1
ATOM 1633 O O . THR A 1 203 ? -22.275 2.122 21.854 1.00 88.62 203 THR A O 1
ATOM 1636 N N . LYS A 1 204 ? -22.434 0.513 23.399 1.00 85.50 204 LYS A N 1
ATOM 1637 C CA . LYS A 1 204 ? -21.203 -0.173 22.980 1.00 85.50 204 LYS A CA 1
ATOM 1638 C C . LYS A 1 204 ? -21.267 -0.643 21.541 1.00 85.50 204 LYS A C 1
ATOM 1640 O O . LYS A 1 204 ? -20.280 -0.555 20.821 1.00 85.50 204 LYS A O 1
ATOM 1645 N N . GLU A 1 205 ? -22.420 -1.177 21.168 1.00 83.56 205 GLU A N 1
ATOM 1646 C CA . GLU A 1 205 ? -22.680 -1.718 19.846 1.00 83.56 205 GLU A CA 1
ATOM 1647 C C . GLU A 1 205 ? -22.642 -0.594 18.815 1.00 83.56 205 GLU A C 1
ATOM 1649 O O . GLU A 1 205 ? -21.894 -0.706 17.855 1.00 83.56 205 GLU A O 1
ATOM 1654 N N . GLN A 1 206 ? -23.329 0.524 19.075 1.00 87.44 206 GLN A N 1
ATOM 1655 C CA . GLN A 1 206 ? -23.303 1.705 18.205 1.00 87.44 206 GLN A CA 1
ATOM 1656 C C . GLN A 1 206 ? -21.886 2.258 18.020 1.00 87.44 206 GLN A C 1
ATOM 1658 O O . GLN A 1 206 ? -21.472 2.553 16.900 1.00 87.44 206 GLN A O 1
ATOM 1663 N N . LEU A 1 207 ? -21.114 2.350 19.108 1.00 85.62 207 LEU A N 1
ATOM 1664 C CA . LEU A 1 207 ? -19.734 2.825 19.050 1.00 85.62 207 LEU A CA 1
ATOM 1665 C C . LEU A 1 207 ? -18.852 1.891 18.210 1.00 85.62 207 LEU A C 1
ATOM 1667 O O . LEU A 1 207 ? -18.119 2.354 17.340 1.00 85.62 207 LEU A O 1
ATOM 1671 N N . VAL A 1 208 ? -18.918 0.579 18.457 1.00 82.31 208 VAL A N 1
ATOM 1672 C CA . VAL A 1 208 ? -18.139 -0.417 17.704 1.00 82.31 208 VAL A CA 1
ATOM 1673 C C . VAL A 1 208 ? -18.552 -0.435 16.233 1.00 82.31 208 VAL A C 1
ATOM 1675 O O . VAL A 1 208 ? -17.673 -0.449 15.374 1.00 82.31 208 VAL A O 1
ATOM 1678 N N . ASP A 1 209 ? -19.850 -0.378 15.939 1.00 82.75 209 ASP A N 1
ATOM 1679 C CA . ASP A 1 209 ? -20.377 -0.362 14.573 1.00 82.75 209 ASP A CA 1
ATOM 1680 C C . ASP A 1 209 ? -19.905 0.880 13.807 1.00 82.75 209 ASP A C 1
ATOM 1682 O O . ASP A 1 209 ? -19.480 0.766 12.659 1.00 82.75 209 ASP A O 1
ATOM 1686 N N . TYR A 1 210 ? -19.884 2.055 14.439 1.00 83.25 210 TYR A N 1
ATOM 1687 C CA . TYR A 1 210 ? -19.333 3.261 13.819 1.00 83.25 210 TYR A CA 1
ATOM 1688 C C . TYR A 1 210 ? -17.850 3.104 13.465 1.00 83.25 210 TYR A C 1
ATOM 1690 O O . TYR A 1 210 ? -17.459 3.354 12.324 1.00 83.25 210 TYR A O 1
ATOM 1698 N N . PHE A 1 211 ? -17.017 2.648 14.407 1.00 77.06 211 PHE A N 1
ATOM 1699 C CA . PHE A 1 211 ? -15.591 2.423 14.135 1.00 77.06 211 PHE A CA 1
ATOM 1700 C C . PHE A 1 211 ? -15.370 1.349 13.063 1.00 77.06 211 PHE A C 1
ATOM 1702 O O . PHE A 1 211 ? -14.448 1.459 12.253 1.00 77.06 211 PHE A O 1
ATOM 1709 N N . TRP A 1 212 ? -16.232 0.336 13.023 1.00 74.94 212 TRP A N 1
ATOM 1710 C CA . TRP A 1 212 ? -16.221 -0.700 11.999 1.00 74.94 212 TRP A CA 1
ATOM 1711 C C . TRP A 1 212 ? -16.558 -0.151 10.606 1.00 74.94 212 TRP A C 1
ATOM 1713 O O . TRP A 1 212 ? -15.864 -0.457 9.636 1.00 74.94 212 TRP A O 1
ATOM 1723 N N . GLU A 1 213 ? -17.595 0.680 10.488 1.00 74.19 213 GLU A N 1
ATOM 1724 C CA . GLU A 1 213 ? -17.977 1.312 9.219 1.00 74.19 213 GLU A CA 1
ATOM 1725 C C . GLU A 1 213 ? -16.931 2.327 8.736 1.00 74.19 213 GLU A C 1
ATOM 1727 O O . GLU A 1 213 ? -16.634 2.374 7.540 1.00 74.19 213 GLU A O 1
ATOM 1732 N N . GLN A 1 214 ? -16.294 3.071 9.645 1.00 69.75 214 GLN A N 1
ATOM 1733 C CA . GLN A 1 214 ? -15.149 3.923 9.305 1.00 69.75 214 GLN A CA 1
ATOM 1734 C C . GLN A 1 214 ? -13.993 3.092 8.726 1.00 69.75 214 GLN A C 1
ATOM 1736 O O . GLN A 1 214 ? -13.512 3.395 7.635 1.00 69.75 214 GLN A O 1
ATOM 1741 N N . GLY A 1 215 ? -13.612 1.981 9.367 1.00 65.25 215 GLY A N 1
ATOM 1742 C CA . GLY A 1 215 ? -12.554 1.098 8.852 1.00 65.25 215 GLY A CA 1
ATOM 1743 C C . GLY A 1 215 ? -12.898 0.408 7.520 1.00 65.25 215 GLY A C 1
ATOM 1744 O O . GLY A 1 215 ? -12.014 0.150 6.702 1.00 65.25 215 GLY A O 1
ATOM 1745 N N . LYS A 1 216 ? -14.183 0.149 7.236 1.00 66.44 216 LYS A N 1
ATOM 1746 C CA . LYS A 1 216 ? -14.623 -0.371 5.925 1.00 66.44 216 LYS A CA 1
ATOM 1747 C C . LYS A 1 216 ? -14.356 0.597 4.774 1.00 66.44 216 LYS A C 1
ATOM 1749 O O . LYS A 1 216 ? -14.152 0.144 3.645 1.00 66.44 216 LYS A O 1
ATOM 1754 N N . SER A 1 217 ? -14.401 1.905 5.023 1.00 63.41 217 SER A N 1
ATOM 1755 C CA . SER A 1 217 ? -14.140 2.913 3.990 1.00 63.41 217 SER A CA 1
ATOM 1756 C C . SER A 1 217 ? -12.688 2.851 3.504 1.00 63.41 217 SER A C 1
ATOM 1758 O O . SER A 1 217 ? -12.463 2.721 2.302 1.00 63.41 217 SER A O 1
ATOM 1760 N N . GLU A 1 218 ? -11.726 2.770 4.424 1.00 62.94 218 GLU A N 1
ATOM 1761 C CA . GLU A 1 218 ? -10.298 2.590 4.122 1.00 62.94 218 GLU A CA 1
ATOM 1762 C C . GLU A 1 218 ? -10.046 1.281 3.358 1.00 62.94 218 GLU A C 1
ATOM 1764 O O . GLU A 1 218 ? -9.320 1.243 2.365 1.00 62.94 218 GLU A O 1
ATOM 1769 N N . PHE A 1 219 ? -10.723 0.201 3.754 1.00 65.94 219 PHE A N 1
ATOM 1770 C CA . PHE A 1 219 ? -10.667 -1.077 3.044 1.00 65.94 219 PHE A CA 1
ATOM 1771 C C . PHE A 1 219 ? -11.224 -0.986 1.617 1.00 65.94 219 PHE A C 1
ATOM 1773 O O . PHE A 1 219 ? -10.699 -1.604 0.689 1.00 65.94 219 PHE A O 1
ATOM 1780 N N . THR A 1 220 ? -12.284 -0.200 1.425 1.00 69.00 220 THR A N 1
ATOM 1781 C CA . THR A 1 220 ? -12.871 0.045 0.102 1.00 69.00 220 THR A CA 1
ATOM 1782 C C . THR A 1 220 ? -11.898 0.820 -0.784 1.00 69.00 220 THR A C 1
ATOM 1784 O O . THR A 1 220 ? -11.766 0.500 -1.964 1.00 69.00 220 THR A O 1
ATOM 1787 N N . GLU A 1 221 ? -11.169 1.787 -0.231 1.00 71.75 221 GLU A N 1
ATOM 1788 C CA . GLU A 1 221 ? -10.118 2.509 -0.954 1.00 71.75 221 GLU A CA 1
ATOM 1789 C C . GLU A 1 221 ? -8.943 1.599 -1.332 1.00 71.75 221 GLU A C 1
ATOM 1791 O O . GLU A 1 221 ? -8.518 1.602 -2.489 1.00 71.75 221 GLU A O 1
ATOM 1796 N N . LEU A 1 222 ? -8.477 0.752 -0.408 1.00 74.44 222 LEU A N 1
ATOM 1797 C CA . LEU A 1 222 ? -7.441 -0.250 -0.692 1.0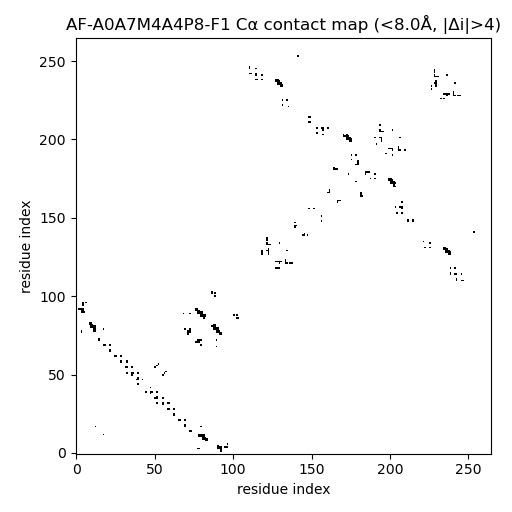0 74.44 222 LEU A CA 1
ATOM 1798 C C . LEU A 1 222 ? -7.886 -1.232 -1.775 1.00 74.44 222 LEU A C 1
ATOM 1800 O O . LEU A 1 222 ? -7.083 -1.620 -2.623 1.00 74.44 222 LEU A O 1
ATOM 1804 N N . ARG A 1 223 ? -9.173 -1.593 -1.791 1.00 79.00 223 ARG A N 1
ATOM 1805 C CA . ARG A 1 223 ? -9.746 -2.429 -2.844 1.00 79.00 223 ARG A CA 1
ATOM 1806 C C . ARG A 1 223 ? -9.760 -1.733 -4.197 1.00 79.00 223 ARG A C 1
ATOM 1808 O O . ARG A 1 223 ? -9.384 -2.345 -5.188 1.00 79.00 223 ARG A O 1
ATOM 1815 N N . ILE A 1 224 ? -10.141 -0.460 -4.239 1.00 79.75 224 ILE A N 1
ATOM 1816 C CA . ILE A 1 224 ? -10.125 0.339 -5.470 1.00 79.75 224 ILE A CA 1
ATOM 1817 C C . ILE A 1 224 ? -8.699 0.462 -6.023 1.00 79.75 224 ILE A C 1
ATOM 1819 O O . ILE A 1 224 ? -8.502 0.346 -7.233 1.00 79.75 224 ILE A O 1
ATOM 1823 N N . GLU A 1 225 ? -7.704 0.687 -5.162 1.00 76.88 225 GLU A N 1
ATOM 1824 C CA . GLU A 1 225 ? -6.307 0.781 -5.597 1.00 76.88 225 GLU A CA 1
ATOM 1825 C C . GLU A 1 225 ? -5.758 -0.587 -6.028 1.00 76.88 225 GLU A C 1
ATOM 1827 O O . GLU A 1 225 ? -5.036 -0.651 -7.018 1.00 76.88 225 GLU A O 1
ATOM 1832 N N . PHE A 1 226 ? -6.148 -1.686 -5.374 1.00 83.31 226 PHE A N 1
ATOM 1833 C CA . PHE A 1 226 ? -5.812 -3.042 -5.823 1.00 83.31 226 PHE A CA 1
ATOM 1834 C C . PHE A 1 226 ? -6.397 -3.346 -7.210 1.00 83.31 226 PHE A C 1
ATOM 1836 O O . PHE A 1 226 ? -5.662 -3.698 -8.133 1.00 83.31 226 PHE A O 1
ATOM 1843 N N . ASP A 1 227 ? -7.702 -3.124 -7.388 1.00 84.88 227 ASP A N 1
ATOM 1844 C CA . ASP A 1 227 ? -8.425 -3.405 -8.637 1.00 84.88 227 ASP A CA 1
ATOM 1845 C C . ASP A 1 227 ? -7.907 -2.550 -9.817 1.00 84.88 227 ASP A C 1
ATOM 1847 O O . ASP A 1 227 ? -8.099 -2.884 -10.984 1.00 84.88 227 ASP A O 1
ATOM 1851 N N . LYS A 1 228 ? -7.236 -1.426 -9.544 1.00 82.50 228 LYS A N 1
ATOM 1852 C CA . LYS A 1 228 ? -6.581 -0.595 -10.566 1.00 82.50 228 LYS A CA 1
ATOM 1853 C C . LYS A 1 228 ? -5.341 -1.264 -11.168 1.00 82.50 228 LYS A C 1
ATOM 1855 O O . LYS A 1 228 ? -5.004 -0.960 -12.316 1.00 82.50 228 LYS A O 1
ATOM 1860 N N . TYR A 1 229 ? -4.650 -2.110 -10.406 1.00 80.94 229 TYR A N 1
ATOM 1861 C CA . TYR A 1 229 ? -3.454 -2.824 -10.860 1.00 80.94 229 TYR A CA 1
ATOM 1862 C C . TYR A 1 229 ? -3.739 -4.257 -11.311 1.00 80.94 229 TYR A C 1
ATOM 1864 O O . TYR A 1 229 ? -2.959 -4.770 -12.108 1.00 80.94 229 TYR A O 1
ATOM 1872 N N . ASP A 1 230 ? -4.842 -4.860 -10.866 1.00 86.62 230 ASP A N 1
ATOM 1873 C CA . ASP A 1 230 ? -5.381 -6.117 -11.400 1.00 86.62 230 ASP A CA 1
ATOM 1874 C C . ASP A 1 230 ? -5.999 -5.870 -12.792 1.00 86.62 230 ASP A C 1
ATOM 1876 O O . ASP A 1 230 ? -7.179 -5.547 -12.950 1.00 86.62 230 ASP A O 1
ATOM 1880 N N . VAL A 1 231 ? -5.164 -5.928 -13.833 1.00 85.25 231 VAL A N 1
ATOM 1881 C CA . VAL A 1 231 ? -5.549 -5.559 -15.205 1.00 85.25 231 VAL A CA 1
ATOM 1882 C C . VAL A 1 231 ? -6.391 -6.652 -15.847 1.00 85.25 231 VAL A C 1
ATOM 1884 O O . VAL A 1 231 ? -7.252 -6.354 -16.686 1.00 85.25 231 VAL A O 1
ATOM 1887 N N . ASP A 1 232 ? -6.117 -7.911 -15.515 1.00 83.19 232 ASP A N 1
ATOM 1888 C CA . ASP A 1 232 ? -6.858 -9.049 -16.051 1.00 83.19 232 ASP A CA 1
ATOM 1889 C C . ASP A 1 232 ? -8.133 -9.382 -15.248 1.00 83.19 232 ASP A C 1
ATOM 1891 O O . ASP A 1 232 ? -9.007 -10.087 -15.769 1.00 83.19 232 ASP A O 1
ATOM 1895 N N . GLY A 1 233 ? -8.297 -8.787 -14.062 1.00 84.94 233 GLY A N 1
ATOM 1896 C CA . GLY A 1 233 ? -9.478 -8.892 -13.209 1.00 84.94 233 GLY A CA 1
ATOM 1897 C C . GLY A 1 233 ? -9.609 -10.262 -12.555 1.00 84.94 233 GLY A C 1
ATOM 1898 O O . GLY A 1 233 ? -10.734 -10.708 -12.289 1.00 84.94 233 GLY A O 1
ATOM 1899 N N . ASN A 1 234 ? -8.498 -10.980 -12.387 1.00 85.75 234 ASN A N 1
ATOM 1900 C CA . ASN A 1 234 ? -8.498 -12.334 -11.846 1.00 85.75 234 ASN A CA 1
ATOM 1901 C C . ASN A 1 234 ? -8.546 -12.358 -10.303 1.00 85.75 234 ASN A C 1
ATOM 1903 O O . ASN A 1 234 ? -8.775 -13.425 -9.728 1.00 85.75 234 ASN A O 1
ATOM 1907 N N . GLY A 1 235 ? -8.416 -11.199 -9.647 1.00 83.81 235 GLY A N 1
ATOM 1908 C CA . GLY A 1 235 ? -8.414 -11.039 -8.193 1.00 83.81 235 GLY A CA 1
ATOM 1909 C C . GLY A 1 235 ? -7.042 -11.195 -7.534 1.00 83.81 235 GLY A C 1
ATOM 1910 O O . GLY A 1 235 ? -6.977 -11.235 -6.303 1.00 83.81 235 GLY A O 1
ATOM 1911 N N . TYR A 1 236 ? -5.974 -11.280 -8.325 1.00 87.38 236 TYR A N 1
ATOM 1912 C CA . TYR A 1 236 ? -4.587 -11.464 -7.913 1.00 87.38 236 TYR A CA 1
ATOM 1913 C C . TYR A 1 236 ? -3.677 -10.502 -8.683 1.00 87.38 236 TYR A C 1
ATOM 1915 O O . TYR A 1 236 ? -3.927 -10.180 -9.838 1.00 87.38 236 TYR A O 1
ATOM 1923 N N . LEU A 1 237 ? -2.573 -10.080 -8.069 1.00 85.69 237 LEU A N 1
ATOM 1924 C CA . LEU A 1 237 ? -1.534 -9.317 -8.760 1.00 85.69 237 LEU A CA 1
ATOM 1925 C C . LEU A 1 237 ? -0.421 -10.252 -9.218 1.00 85.69 237 LEU A C 1
ATOM 1927 O O . LEU A 1 237 ? 0.302 -10.842 -8.409 1.00 85.69 237 LEU A O 1
ATOM 1931 N N . SER A 1 238 ? -0.246 -10.348 -10.532 1.00 85.00 238 SER A N 1
ATOM 1932 C CA . SER A 1 238 ? 0.905 -11.015 -11.140 1.00 85.00 238 SER A CA 1
ATOM 1933 C C . SER A 1 238 ? 2.203 -10.225 -10.927 1.00 85.00 238 SER A C 1
ATOM 1935 O O . SER A 1 238 ? 2.209 -9.040 -10.586 1.00 85.00 238 SER A O 1
ATOM 1937 N N . LEU A 1 239 ? 3.352 -10.856 -11.187 1.00 80.94 239 LEU A N 1
ATOM 1938 C CA . LEU A 1 239 ? 4.659 -10.195 -11.094 1.00 80.94 239 LEU A CA 1
ATOM 1939 C C . LEU A 1 239 ? 4.772 -8.998 -12.052 1.00 80.94 239 LEU A C 1
ATOM 1941 O O . LEU A 1 239 ? 5.424 -7.999 -11.737 1.00 80.94 239 LEU A O 1
ATOM 1945 N N . GLU A 1 240 ? 4.151 -9.083 -13.226 1.00 79.62 240 GLU A N 1
ATOM 1946 C CA . GLU A 1 240 ? 4.100 -8.005 -14.209 1.00 79.62 240 GLU A CA 1
ATOM 1947 C C . GLU A 1 240 ? 3.236 -6.820 -13.748 1.00 79.62 240 GLU A C 1
ATOM 1949 O O . GLU A 1 240 ? 3.635 -5.662 -13.929 1.00 79.62 240 GLU A O 1
ATOM 1954 N N . GLU A 1 241 ? 2.085 -7.090 -13.131 1.00 83.38 241 GLU A N 1
ATOM 1955 C CA . GLU A 1 241 ? 1.183 -6.070 -12.573 1.00 83.38 241 GLU A CA 1
ATOM 1956 C C . GLU A 1 241 ? 1.801 -5.403 -11.349 1.00 83.38 241 GLU A C 1
ATOM 1958 O O . GLU A 1 241 ? 1.885 -4.174 -11.292 1.00 83.38 241 GLU A O 1
ATOM 1963 N N . LEU A 1 242 ? 2.387 -6.197 -10.452 1.00 78.25 242 LEU A N 1
ATOM 1964 C CA . LEU A 1 242 ? 3.167 -5.706 -9.322 1.00 78.25 242 LEU A CA 1
ATOM 1965 C C . LEU A 1 242 ? 4.347 -4.850 -9.798 1.00 78.25 242 LEU A C 1
ATOM 1967 O O . LEU A 1 242 ? 4.562 -3.748 -9.310 1.00 78.25 242 LEU A O 1
ATOM 1971 N N . SER A 1 243 ? 5.095 -5.288 -10.814 1.00 71.81 243 SER A N 1
ATOM 1972 C CA . SER A 1 243 ? 6.188 -4.487 -11.381 1.00 71.81 243 SER A CA 1
ATOM 1973 C C . SER A 1 243 ? 5.700 -3.145 -11.935 1.00 71.81 243 SER A C 1
ATOM 1975 O O . SER A 1 243 ? 6.466 -2.175 -11.946 1.00 71.81 243 SER A O 1
ATOM 1977 N N . THR A 1 244 ? 4.466 -3.087 -12.430 1.00 73.31 244 THR A N 1
ATOM 1978 C CA . THR A 1 244 ? 3.855 -1.852 -12.924 1.00 73.31 244 THR A CA 1
ATOM 1979 C C . THR A 1 244 ? 3.469 -0.947 -11.762 1.00 73.31 244 THR A C 1
ATOM 1981 O O . THR A 1 244 ? 3.866 0.214 -11.791 1.00 73.31 244 THR A O 1
ATOM 1984 N N . LEU A 1 245 ? 2.834 -1.492 -10.718 1.00 73.50 245 LEU A N 1
ATOM 1985 C CA . LEU A 1 245 ? 2.534 -0.807 -9.453 1.00 73.50 245 LEU A CA 1
ATOM 1986 C C . LEU A 1 245 ? 3.786 -0.131 -8.881 1.00 73.50 245 LEU A C 1
ATOM 1988 O O . LEU A 1 245 ? 3.789 1.072 -8.630 1.00 73.50 245 LEU A O 1
ATOM 1992 N N . ILE A 1 246 ? 4.891 -0.873 -8.808 1.00 66.69 246 ILE A N 1
ATOM 1993 C CA . ILE A 1 246 ? 6.198 -0.397 -8.330 1.00 66.69 246 ILE A CA 1
ATOM 1994 C C . ILE A 1 246 ? 6.767 0.728 -9.208 1.00 66.69 246 ILE A C 1
ATOM 1996 O O . ILE A 1 246 ? 7.461 1.619 -8.725 1.00 66.69 246 ILE A O 1
ATOM 2000 N N . SER A 1 247 ? 6.503 0.685 -10.515 1.00 63.25 247 SER A N 1
ATOM 2001 C CA . SER A 1 247 ? 7.020 1.677 -11.467 1.00 63.25 247 SER A CA 1
ATOM 2002 C C . SER A 1 247 ? 6.152 2.936 -11.551 1.00 63.25 247 SER A C 1
ATOM 2004 O O . SER A 1 247 ? 6.662 3.998 -11.907 1.00 63.25 247 SER A O 1
ATOM 2006 N N . SER A 1 248 ? 4.849 2.826 -11.272 1.00 60.81 248 SER A N 1
ATOM 2007 C CA . SER A 1 248 ? 3.898 3.944 -11.267 1.00 60.81 248 SER A CA 1
ATOM 2008 C C . SER A 1 248 ? 3.742 4.611 -9.902 1.00 60.81 248 SER A C 1
ATOM 2010 O O . SER A 1 248 ? 3.326 5.770 -9.852 1.00 60.81 248 SER A O 1
ATOM 2012 N N . GLY A 1 249 ? 4.070 3.911 -8.813 1.00 51.72 249 GLY A N 1
ATOM 2013 C CA . GLY A 1 249 ? 4.042 4.438 -7.453 1.00 51.72 249 GLY A CA 1
ATOM 2014 C C . GLY A 1 249 ? 5.040 5.581 -7.273 1.00 51.72 249 GLY A C 1
ATOM 2015 O O . GLY A 1 249 ? 6.233 5.444 -7.545 1.00 51.72 249 GLY A O 1
ATOM 2016 N N . HIS A 1 250 ? 4.549 6.741 -6.833 1.00 42.44 250 HIS A N 1
ATOM 2017 C CA . HIS A 1 250 ? 5.395 7.812 -6.319 1.00 42.44 250 HIS A CA 1
ATOM 2018 C C . HIS A 1 250 ? 6.270 7.285 -5.173 1.00 42.44 250 HIS A C 1
ATOM 2020 O O . HIS A 1 250 ? 5.823 6.504 -4.342 1.00 42.44 250 HIS A O 1
ATOM 2026 N N . HIS A 1 251 ? 7.521 7.747 -5.156 1.00 41.34 251 HIS A N 1
ATOM 2027 C CA . HIS A 1 251 ? 8.475 7.635 -4.058 1.00 41.34 251 HIS A CA 1
ATOM 2028 C C . HIS A 1 251 ? 7.929 8.272 -2.768 1.00 41.34 251 HIS A C 1
ATOM 2030 O O . HIS A 1 251 ? 8.356 9.363 -2.400 1.00 41.34 251 HIS A O 1
ATOM 2036 N N . GLU A 1 252 ? 7.027 7.606 -2.061 1.00 39.09 252 GLU A N 1
ATOM 2037 C CA . GLU A 1 252 ? 6.837 7.861 -0.636 1.00 39.09 252 GLU A CA 1
ATOM 2038 C C . GLU A 1 252 ? 7.058 6.537 0.116 1.00 39.09 252 GLU A C 1
ATOM 2040 O O . GLU A 1 252 ? 6.264 5.606 0.074 1.00 39.09 252 GLU A O 1
ATOM 2045 N N . ASN A 1 253 ? 8.254 6.455 0.705 1.00 41.81 253 ASN A N 1
ATOM 2046 C CA . ASN A 1 253 ? 8.684 5.645 1.854 1.00 41.81 253 ASN A CA 1
ATOM 2047 C C . ASN A 1 253 ? 8.728 4.109 1.818 1.00 41.81 253 ASN A C 1
ATOM 2049 O O . ASN A 1 253 ? 9.447 3.544 2.629 1.00 41.81 253 ASN A O 1
ATOM 2053 N N . TRP A 1 254 ? 8.115 3.409 0.874 1.00 42.09 254 TRP A N 1
ATOM 2054 C CA . TRP A 1 254 ? 8.059 1.932 0.934 1.00 42.09 254 TRP A CA 1
ATOM 2055 C C . TRP A 1 254 ? 9.406 1.174 0.751 1.00 42.09 254 TRP A C 1
ATOM 2057 O O . TRP A 1 254 ? 9.519 -0.002 1.090 1.00 42.09 254 TRP A O 1
ATOM 2067 N N . ALA A 1 255 ? 10.452 1.810 0.204 1.00 39.75 255 ALA A N 1
ATOM 2068 C CA . ALA A 1 255 ? 11.747 1.162 -0.072 1.00 39.75 255 ALA A CA 1
ATOM 2069 C C . ALA A 1 255 ? 12.876 1.542 0.905 1.00 39.75 255 ALA A C 1
ATOM 2071 O O . ALA A 1 255 ? 13.973 0.988 0.797 1.00 39.75 255 ALA A O 1
ATOM 2072 N N . GLU A 1 256 ? 12.650 2.482 1.829 1.00 38.22 256 GLU A N 1
ATOM 2073 C CA . GLU A 1 256 ? 13.738 3.047 2.643 1.00 38.22 256 GLU A CA 1
ATOM 2074 C C . GLU A 1 256 ? 13.940 2.384 4.016 1.00 38.22 256 GLU A C 1
ATOM 2076 O O . GLU A 1 256 ? 14.974 2.640 4.629 1.00 38.22 256 GLU A O 1
ATOM 2081 N N . GLU A 1 257 ? 13.079 1.462 4.474 1.00 38.03 257 GLU A N 1
ATOM 2082 C CA . GLU A 1 257 ? 13.227 0.900 5.836 1.00 38.03 257 GLU A CA 1
ATOM 2083 C C . GLU A 1 257 ? 13.628 -0.585 5.949 1.00 38.03 257 GLU A C 1
ATOM 2085 O O . GLU A 1 257 ? 14.083 -1.015 7.011 1.00 38.03 257 GLU A O 1
ATOM 2090 N N . LYS A 1 258 ? 13.612 -1.377 4.866 1.00 37.91 258 LYS A N 1
ATOM 2091 C CA . LYS A 1 258 ? 14.079 -2.787 4.895 1.00 37.91 258 LYS A CA 1
ATOM 2092 C C . LYS A 1 258 ? 15.399 -3.047 4.145 1.00 37.9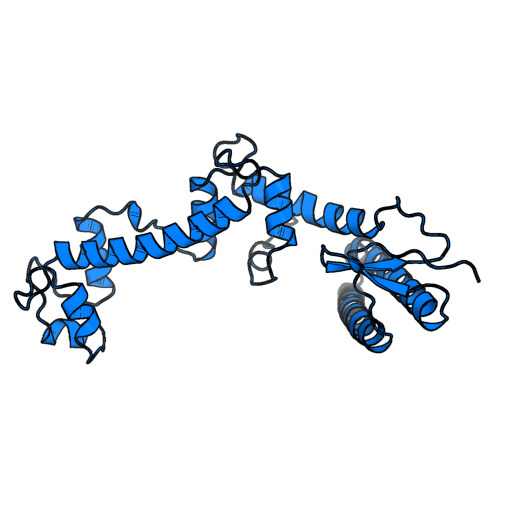1 258 LYS A C 1
ATOM 2094 O O . LYS A 1 258 ? 15.647 -4.162 3.696 1.00 37.91 258 LYS A O 1
ATOM 2099 N N . THR A 1 259 ? 16.320 -2.076 4.083 1.00 36.91 259 THR A N 1
ATOM 2100 C CA . THR A 1 259 ? 17.743 -2.364 3.770 1.00 36.91 259 THR A CA 1
ATOM 2101 C C . THR A 1 259 ? 18.574 -2.698 5.011 1.00 36.91 259 THR A C 1
ATOM 2103 O O . THR A 1 259 ? 19.796 -2.551 4.990 1.00 36.91 259 THR A O 1
ATOM 2106 N N . ASN A 1 260 ? 17.953 -3.172 6.094 1.00 37.28 260 ASN A N 1
ATOM 2107 C CA . ASN A 1 260 ? 18.704 -3.834 7.152 1.00 37.28 260 ASN A CA 1
ATOM 2108 C C . ASN A 1 260 ? 19.138 -5.222 6.661 1.00 37.28 260 ASN A C 1
ATOM 2110 O O . ASN A 1 260 ? 18.458 -6.225 6.836 1.00 37.28 260 ASN A O 1
ATOM 2114 N N . ASN A 1 261 ? 20.336 -5.222 6.076 1.00 44.25 261 ASN A N 1
ATOM 2115 C CA . ASN A 1 261 ? 21.322 -6.289 6.187 1.00 44.25 261 ASN A CA 1
ATOM 2116 C C . ASN A 1 261 ? 20.986 -7.647 5.542 1.00 44.25 261 ASN A C 1
ATOM 2118 O O . ASN A 1 261 ? 20.788 -8.644 6.224 1.00 44.25 261 ASN A O 1
ATOM 2122 N N . TRP A 1 262 ? 21.093 -7.723 4.209 1.00 42.78 262 TRP A N 1
ATOM 2123 C CA . TRP A 1 262 ? 21.286 -9.008 3.507 1.00 42.78 262 TRP A CA 1
ATOM 2124 C C . TRP A 1 262 ? 22.773 -9.439 3.468 1.00 42.78 262 TRP A C 1
ATOM 2126 O O . TRP A 1 262 ? 23.079 -10.618 3.352 1.00 42.78 262 TRP A O 1
ATOM 2136 N N . TRP A 1 263 ? 23.737 -8.516 3.585 1.00 40.75 263 TRP A N 1
ATOM 2137 C CA . TRP A 1 263 ? 25.177 -8.818 3.431 1.00 40.75 263 TRP A CA 1
ATOM 2138 C C . TRP A 1 263 ? 25.913 -9.154 4.735 1.00 40.75 263 TRP A C 1
ATOM 2140 O O . TRP A 1 263 ? 27.140 -9.242 4.729 1.00 40.75 263 TRP A O 1
ATOM 2150 N N . SER A 1 264 ? 25.200 -9.310 5.848 1.00 32.97 264 SER A N 1
ATOM 2151 C CA . SER A 1 264 ? 25.801 -9.670 7.132 1.00 32.97 264 SER A CA 1
ATOM 2152 C C . SER A 1 264 ? 25.373 -11.068 7.569 1.00 32.97 264 SER A C 1
ATOM 2154 O O . SER A 1 264 ? 24.561 -11.209 8.478 1.00 32.97 264 SER A O 1
ATOM 2156 N N . GLU A 1 265 ? 25.958 -12.076 6.927 1.00 34.62 265 GLU A N 1
ATOM 2157 C CA . GLU A 1 265 ? 26.342 -13.348 7.554 1.00 34.62 265 GLU A CA 1
ATOM 2158 C C . GLU A 1 265 ? 27.715 -13.776 7.024 1.00 34.62 265 GLU A C 1
ATOM 2160 O O . GLU A 1 265 ? 27.939 -13.681 5.793 1.00 34.62 265 GLU A O 1
#

Mean predicted aligned error: 18.08 Å

Solvent-accessible surface area (backbone atoms only — not comparable to full-atom values): 15502 Å² total; per-residue (Å²): 132,72,75,65,71,78,61,95,64,48,44,76,57,51,74,66,58,50,51,54,52,51,48,52,53,50,53,53,52,51,51,53,46,48,51,43,49,51,49,30,67,75,64,71,46,83,69,41,48,49,58,38,59,71,48,36,49,55,51,55,51,51,49,52,49,54,52,54,51,50,50,32,35,74,73,66,62,26,49,45,23,34,39,86,84,70,45,82,44,78,39,25,61,81,55,56,98,82,68,75,59,74,58,60,58,49,53,48,62,54,38,49,60,50,33,52,52,48,46,62,71,38,28,78,88,67,82,72,40,33,41,62,70,33,50,47,50,51,62,30,52,77,70,70,46,87,66,64,76,88,76,51,51,74,68,59,44,42,56,50,53,28,63,74,46,69,48,79,92,70,93,70,62,41,39,61,73,56,48,28,66,53,67,76,37,93,65,55,65,69,54,60,69,36,22,77,84,67,80,65,45,34,43,70,64,38,51,44,51,45,56,50,55,56,54,48,52,57,52,51,51,53,47,54,59,49,58,69,46,27,79,87,67,80,66,42,34,43,62,68,34,44,33,44,50,66,70,70,51,74,95,69,72,86,79,76,76,78,75,78,63,88,85,76,124

pLDDT: mean 73.51, std 13.59, range [32.97, 91.69]

Sequence (265 aa):
MSEIKFRKSDKKMTTFEVMKQTFTFVFVICIFDFMFYMMYIEEGTTASLIPMIVCGLPLSLILLVLLTQSMKHFLGFGHMVITSDNEMVLRTSSSGMGKTSRSSSFSKMITNPMAKMMMKEADKDGDGQISFDEYIDMAFDDLSINEKPWEWDFKMAYERISKQFDLPSGDLPISFEDFSIYTDSEDRTNFDEIDIDNDGFITKEQLVDYFWEQGKSEFTELRIEFDKYDVDGNGYLSLEELSTLISSGHHENWAEEKTNNWWSE

Radius of gyration: 27.22 Å; Cα contacts (8 Å, |Δi|>4): 218; chains: 1; bounding box: 74×44×74 Å

Nearest PDB structures (foldseek):
  8gcp-assembly1_R  TM=3.091E-01  e=5.510E+00  Homo sapiens

Secondary structure (DSSP, 8-state):
-PPPP--TT-EEPPHHHHHHHHHHHHHHHHHHHHHHHHHHHHH-STTTHHHIIIIIHHHHHHHHHHHHHHHHHHTTSEEEEE-TTS-EEEEETT--TT---HHHHHHHHHHHHHHHHHHHHH-SS-SSSEEHHHHHHHHHHHTT--S-GGG--HHHHHHHHHHHTT--SSSPPEEHHHHHHHHT---SHHHHHH-TT-SSEE-HHHHHHHHHHHHHHHHHHHHHHHHHH-SS-SSEE-HHHHHHHHHHS--SSTTSS--S-SS--

Foldseek 3Di:
DQDFDDDPQWAFDDLVRLVVVLVVLLVVLVVVLVVLVVQCVVPVDPVSVVCCVVPVVVSVVVNVVSVVLSVCCVVVQWTWTQGPLRDTDTTGSPPPPPDDPVVVVVLCVVLLVVLVVVQVVQVPVPPQWHFLVSLVCLVCVQVVNNDDLVVDDLVRLLVVVCVQQVNDPDQDWAAPVNVCVSVVDPDCVVVVCLPVVPPRTHTSCSVSVSVVVVSVVVVVVSVVVVCVLPPVNPRIHHSVSSSVCVSPDDPDDPPPPPPPDPPDD